Protein AF-A0A3N0ZBV2-F1 (afdb_monomer_lite)

Radius of gyration: 23.35 Å; chains: 1; bounding box: 78×60×62 Å

Foldseek 3Di:
DDDPPPPDPPLCVVCVFKAFDAFLDAPDDDFPWGKIWGDFPNFIWIWTQDPNDIAIAGALVRLCVVQPDDDPVLVVVCVVLPPVRSVVVVVVQVLLVVLLLVQVSVCLVVVDDDLVCQVVSVVVSCVVVVPDDDCPCSSVLSSLFVVLVVCVCVQFVWRWRTAQHWFADPPLRHIYGFGTKTKTWFFPDAVRGDDPPGPDTDIAIEGEDEDADQPDDDLSLLLSQLVVVVRCCRRPVVNVVTQYWYKYKYAHDDDDPPDNGIDIHTSSLPPSNLCNSVSSQVCLVVCVVDFSWDWAADDDDDPPDPDPRTDTDGVSVVVVVVVVVVVVVVCVVPDDDDDDDDDDDPPRDDPDVVVSVVSNVVSVVVVVPPD

Structure (mmCIF, N/CA/C/O backbone):
data_AF-A0A3N0ZBV2-F1
#
_entry.id   AF-A0A3N0ZBV2-F1
#
loop_
_atom_site.group_PDB
_atom_site.id
_atom_site.type_symbol
_atom_site.label_atom_id
_atom_site.label_alt_id
_atom_site.label_comp_id
_atom_site.label_asym_id
_atom_site.label_entity_id
_atom_site.label_seq_id
_atom_site.pdbx_PDB_ins_code
_atom_site.Cartn_x
_atom_site.Cartn_y
_atom_site.Cartn_z
_atom_site.occupancy
_atom_site.B_iso_or_equiv
_atom_site.auth_seq_id
_atom_site.auth_comp_id
_atom_site.auth_asym_id
_atom_site.auth_atom_id
_atom_site.pdbx_PDB_model_num
ATOM 1 N N . MET A 1 1 ? 50.155 0.269 -5.912 1.00 33.00 1 MET A N 1
ATOM 2 C CA . MET A 1 1 ? 48.873 0.984 -6.071 1.00 33.00 1 MET A CA 1
ATOM 3 C C . MET A 1 1 ? 47.919 0.033 -6.785 1.00 33.00 1 MET A C 1
ATOM 5 O O . MET A 1 1 ? 47.926 -0.043 -8.004 1.00 33.00 1 MET A O 1
ATOM 9 N N . LEU A 1 2 ? 47.254 -0.827 -6.006 1.00 27.11 2 LEU A N 1
ATOM 10 C CA . LEU A 1 2 ? 46.420 -1.932 -6.488 1.00 27.11 2 LEU A CA 1
ATOM 11 C C . LEU A 1 2 ? 45.007 -1.389 -6.755 1.00 27.11 2 LEU A C 1
ATOM 13 O O . LEU A 1 2 ? 44.306 -1.031 -5.814 1.00 27.11 2 LEU A O 1
ATOM 17 N N . PHE A 1 3 ? 44.606 -1.299 -8.022 1.00 26.11 3 PHE A N 1
ATOM 18 C CA . PHE A 1 3 ? 43.213 -1.067 -8.405 1.00 26.11 3 PHE A CA 1
ATOM 19 C C . PHE A 1 3 ? 42.513 -2.432 -8.440 1.00 26.11 3 PHE A C 1
ATOM 21 O O . PHE A 1 3 ? 42.642 -3.184 -9.403 1.00 26.11 3 PHE A O 1
ATOM 28 N N . LEU A 1 4 ? 41.813 -2.779 -7.361 1.00 26.67 4 LEU A N 1
ATOM 29 C CA . LEU A 1 4 ? 40.865 -3.891 -7.345 1.00 26.67 4 LEU A CA 1
ATOM 30 C C . LEU A 1 4 ? 39.587 -3.419 -8.051 1.00 26.67 4 LEU A C 1
ATOM 32 O O . LEU A 1 4 ? 38.725 -2.788 -7.445 1.00 26.67 4 LEU A O 1
ATOM 36 N N . LEU A 1 5 ? 39.490 -3.688 -9.355 1.00 29.64 5 LEU A N 1
ATOM 37 C CA . LEU A 1 5 ? 38.216 -3.659 -10.067 1.00 29.64 5 LEU A CA 1
ATOM 38 C C . LEU A 1 5 ? 37.393 -4.865 -9.599 1.00 29.64 5 LEU A C 1
ATOM 40 O O . LEU A 1 5 ? 37.637 -5.996 -10.017 1.00 29.64 5 LEU A O 1
ATOM 44 N N . LEU A 1 6 ? 36.410 -4.614 -8.739 1.00 28.48 6 LEU A N 1
ATOM 45 C CA . LEU A 1 6 ? 35.259 -5.497 -8.581 1.00 28.48 6 LEU A CA 1
ATOM 46 C C . LEU A 1 6 ? 34.477 -5.462 -9.899 1.00 28.48 6 LEU A C 1
ATOM 48 O O . LEU A 1 6 ? 33.695 -4.548 -10.152 1.00 28.48 6 LEU A O 1
ATOM 52 N N . ILE A 1 7 ? 34.733 -6.436 -10.768 1.00 29.72 7 ILE A N 1
ATOM 53 C CA . ILE A 1 7 ? 33.856 -6.731 -11.898 1.00 29.72 7 ILE A CA 1
ATOM 54 C C . ILE A 1 7 ? 32.651 -7.456 -11.297 1.00 29.72 7 ILE A C 1
ATOM 56 O O . ILE A 1 7 ? 32.711 -8.665 -11.079 1.00 29.72 7 ILE A O 1
ATOM 60 N N . SER A 1 8 ? 31.578 -6.726 -10.977 1.00 32.69 8 SER A N 1
ATOM 61 C CA . SER A 1 8 ? 30.281 -7.379 -10.791 1.00 32.69 8 SER A CA 1
ATOM 62 C C . SER A 1 8 ? 29.841 -7.926 -12.147 1.00 32.69 8 SER A C 1
ATOM 64 O O . SER A 1 8 ? 30.044 -7.295 -13.194 1.00 32.69 8 SER A O 1
ATOM 66 N N . ASN A 1 9 ? 29.303 -9.144 -12.161 1.00 36.66 9 ASN A N 1
ATOM 67 C CA . ASN A 1 9 ? 28.801 -9.727 -13.397 1.00 36.66 9 ASN A CA 1
ATOM 68 C C . ASN A 1 9 ? 27.696 -8.817 -13.954 1.00 36.66 9 ASN A C 1
ATOM 70 O O . ASN A 1 9 ? 26.802 -8.394 -13.224 1.00 36.66 9 ASN A O 1
ATOM 74 N N . SER A 1 10 ? 27.700 -8.533 -15.260 1.00 45.09 10 SER A N 1
ATOM 75 C CA . SER A 1 10 ? 26.711 -7.627 -15.880 1.00 45.09 10 SER A CA 1
ATOM 76 C C . SER A 1 10 ? 25.252 -8.114 -15.743 1.00 45.09 10 SER A C 1
ATOM 78 O O . SER A 1 10 ? 24.315 -7.327 -15.900 1.00 45.09 10 SER A O 1
ATOM 80 N N . MET A 1 11 ? 25.059 -9.399 -15.413 1.00 40.22 11 MET A N 1
ATOM 81 C CA . MET A 1 11 ? 23.781 -9.989 -15.000 1.00 40.22 11 MET A CA 1
ATOM 82 C C . MET A 1 11 ? 23.356 -9.596 -13.577 1.00 40.22 11 MET A C 1
ATOM 84 O O . MET A 1 11 ? 22.167 -9.377 -13.352 1.00 40.22 11 MET A O 1
ATOM 88 N N . GLU A 1 12 ? 24.291 -9.485 -12.629 1.00 42.12 12 GLU A N 1
ATOM 89 C CA . GLU A 1 12 ? 23.997 -9.091 -11.245 1.00 42.12 12 GLU A CA 1
ATOM 90 C C . GLU A 1 12 ? 23.490 -7.652 -11.197 1.00 42.12 12 GLU A C 1
ATOM 92 O O . GLU A 1 12 ? 22.408 -7.434 -10.664 1.00 42.12 12 GLU A O 1
ATOM 97 N N . GLY A 1 13 ? 24.153 -6.714 -11.884 1.00 45.31 13 GLY A N 1
ATOM 98 C CA . GLY A 1 13 ? 23.731 -5.305 -11.927 1.00 45.31 13 GLY A CA 1
ATOM 99 C C . GLY A 1 13 ? 22.356 -5.056 -12.573 1.00 45.31 13 GLY A C 1
ATOM 100 O O . GLY A 1 13 ? 21.693 -4.070 -12.269 1.00 45.31 13 GLY A O 1
ATOM 101 N N . LYS A 1 14 ? 21.871 -5.954 -13.447 1.00 45.81 14 LYS A N 1
ATOM 102 C CA . LYS A 1 14 ? 20.514 -5.868 -14.039 1.00 45.81 14 LYS A CA 1
ATOM 103 C C . LYS A 1 14 ? 19.441 -6.601 -13.225 1.00 45.81 14 LYS A C 1
ATOM 105 O O . LYS A 1 14 ? 18.254 -6.366 -13.442 1.00 45.81 14 LYS A O 1
ATOM 110 N N . MET A 1 15 ? 19.841 -7.475 -12.300 1.00 53.75 15 MET A N 1
ATOM 111 C CA . MET A 1 15 ? 18.963 -8.216 -11.384 1.00 53.75 15 MET A CA 1
ATOM 112 C C . MET A 1 15 ? 19.154 -7.819 -9.910 1.00 53.75 15 MET A C 1
ATOM 114 O O . MET A 1 15 ? 18.687 -8.543 -9.022 1.00 53.75 15 MET A O 1
ATOM 118 N N . GLU A 1 16 ? 19.806 -6.683 -9.638 1.00 54.03 16 GLU A N 1
ATOM 119 C CA . GLU A 1 16 ? 19.942 -6.085 -8.297 1.00 54.03 16 GLU A CA 1
ATOM 120 C C . GLU A 1 16 ? 18.574 -5.901 -7.626 1.00 54.03 16 GLU A C 1
ATOM 122 O O . GLU A 1 16 ? 18.437 -6.078 -6.422 1.00 54.03 16 GLU A O 1
ATOM 127 N N . ASN A 1 17 ? 17.526 -5.689 -8.424 1.00 68.31 17 ASN A N 1
ATOM 128 C CA . ASN A 1 17 ? 16.159 -5.508 -7.948 1.00 68.31 17 ASN A CA 1
ATOM 129 C C . ASN A 1 17 ? 15.393 -6.819 -7.708 1.00 68.31 17 ASN A C 1
ATOM 131 O O . ASN A 1 17 ? 14.175 -6.762 -7.578 1.00 68.31 17 ASN A O 1
ATOM 135 N N . PHE A 1 18 ? 16.019 -8.002 -7.756 1.00 81.56 18 PHE A N 1
ATOM 136 C CA . PHE A 1 18 ? 15.335 -9.271 -7.459 1.00 81.56 18 PHE A CA 1
ATOM 137 C C . PHE A 1 18 ? 15.607 -9.721 -6.026 1.00 81.56 18 PHE A C 1
ATOM 139 O O . PHE A 1 18 ? 16.714 -10.177 -5.710 1.00 81.56 18 PHE A O 1
ATOM 146 N N . GLU A 1 19 ? 14.571 -9.669 -5.198 1.00 86.00 19 GLU A N 1
ATOM 147 C CA . GLU A 1 19 ? 14.629 -9.939 -3.763 1.00 86.00 19 GLU A CA 1
ATOM 148 C C . GLU A 1 19 ? 13.532 -10.920 -3.329 1.00 86.00 19 GLU A C 1
ATOM 150 O O . GLU A 1 19 ? 12.464 -10.987 -3.938 1.00 86.00 19 GLU A O 1
ATOM 155 N N . ILE A 1 20 ? 13.803 -11.690 -2.272 1.00 88.94 20 ILE A N 1
ATOM 156 C CA . ILE A 1 20 ? 12.740 -12.377 -1.528 1.00 88.94 20 ILE A CA 1
ATOM 157 C C . ILE A 1 20 ? 12.083 -11.311 -0.666 1.00 88.94 20 ILE A C 1
ATOM 159 O O . ILE A 1 20 ? 12.788 -10.569 0.015 1.00 88.94 20 ILE A O 1
ATOM 163 N N . ILE A 1 21 ? 10.758 -11.253 -0.682 1.00 91.44 21 ILE A N 1
ATOM 164 C CA . ILE A 1 21 ? 10.006 -10.338 0.170 1.00 91.44 21 ILE A CA 1
ATOM 165 C C . ILE A 1 21 ? 9.277 -11.128 1.245 1.00 91.44 21 ILE A C 1
ATOM 167 O O . ILE A 1 21 ? 8.767 -12.221 1.004 1.00 91.44 21 ILE A O 1
ATOM 171 N N . GLN A 1 22 ? 9.246 -10.562 2.439 1.00 92.06 22 GLN A N 1
ATOM 172 C CA . GLN A 1 22 ? 8.554 -11.095 3.601 1.00 92.06 22 GLN A CA 1
ATOM 173 C C . GLN A 1 22 ? 7.815 -9.939 4.275 1.00 92.06 22 GLN A C 1
ATOM 175 O O . GLN A 1 22 ? 8.204 -8.785 4.062 1.00 92.06 22 GLN A O 1
ATOM 180 N N . PRO A 1 23 ? 6.780 -10.224 5.079 1.00 93.75 23 PRO A N 1
ATOM 181 C CA . PRO A 1 23 ? 6.202 -9.213 5.950 1.00 93.75 23 PRO A CA 1
ATOM 182 C C . PRO A 1 23 ? 7.300 -8.567 6.795 1.00 93.75 23 PRO A C 1
ATOM 184 O O . PRO A 1 23 ? 8.185 -9.268 7.291 1.00 93.75 23 PRO A O 1
ATOM 187 N N . TYR A 1 24 ? 7.233 -7.252 7.006 1.00 92.69 24 TYR A N 1
ATOM 188 C CA . TYR A 1 24 ? 8.125 -6.609 7.976 1.00 92.69 24 TYR A CA 1
ATOM 189 C C . TYR A 1 24 ? 7.862 -7.157 9.386 1.00 92.69 24 TYR A C 1
ATOM 191 O O . TYR A 1 24 ? 8.776 -7.374 10.183 1.00 92.69 24 TYR A O 1
ATOM 199 N N . PHE A 1 25 ? 6.585 -7.406 9.671 1.00 93.25 25 PHE A N 1
ATOM 200 C CA . PHE A 1 25 ? 6.097 -8.079 10.863 1.00 93.25 25 PHE A CA 1
ATOM 201 C C . PHE A 1 25 ? 4.776 -8.787 10.537 1.00 93.25 25 PHE A C 1
ATOM 203 O O . PHE A 1 25 ? 3.985 -8.278 9.743 1.00 93.25 25 PHE A O 1
ATOM 210 N N . SER A 1 26 ? 4.537 -9.951 11.146 1.00 94.88 26 SER A N 1
ATOM 211 C CA . SER A 1 26 ? 3.269 -10.676 11.047 1.00 94.88 26 SER A CA 1
ATOM 212 C C . SER A 1 26 ? 3.063 -11.597 12.251 1.00 94.88 26 SER A C 1
ATOM 214 O O . SER A 1 26 ? 3.962 -12.359 12.603 1.00 94.88 26 SER A O 1
ATOM 216 N N . THR A 1 27 ? 1.871 -11.564 12.843 1.00 94.00 27 THR A N 1
ATOM 217 C CA . THR A 1 27 ? 1.335 -12.613 13.730 1.00 94.00 27 THR A CA 1
ATOM 218 C C . THR A 1 27 ? 0.526 -13.651 12.958 1.00 94.00 27 THR A C 1
ATOM 220 O O . THR A 1 27 ? 0.276 -14.740 13.472 1.00 94.00 27 THR A O 1
ATOM 223 N N . ILE A 1 28 ? 0.145 -13.340 11.715 1.00 90.69 28 ILE A N 1
ATOM 224 C CA . ILE A 1 28 ? -0.479 -14.283 10.788 1.00 90.69 28 ILE A CA 1
ATOM 225 C C . ILE A 1 28 ? 0.578 -15.317 10.383 1.00 90.69 28 ILE A C 1
ATOM 227 O O . ILE A 1 28 ? 1.701 -14.955 10.012 1.00 90.69 28 ILE A O 1
ATOM 231 N N . ALA A 1 29 ? 0.214 -16.594 10.471 1.00 84.31 29 ALA A N 1
ATOM 232 C CA . ALA A 1 29 ? 1.048 -17.732 10.100 1.00 84.31 29 ALA A CA 1
ATOM 233 C C . ALA A 1 29 ? 0.561 -18.373 8.785 1.00 84.31 29 ALA A C 1
ATOM 235 O O . ALA A 1 29 ? -0.435 -17.950 8.208 1.00 84.31 29 ALA A O 1
ATOM 236 N N . ASN A 1 30 ? 1.246 -19.428 8.330 1.00 83.81 30 ASN A N 1
ATOM 237 C CA . ASN A 1 30 ? 0.816 -20.278 7.208 1.00 83.81 30 ASN A CA 1
ATOM 238 C C . ASN A 1 30 ? 0.729 -19.575 5.841 1.00 83.81 30 ASN A C 1
ATOM 240 O O . ASN A 1 30 ? -0.207 -19.783 5.070 1.00 83.81 30 ASN A O 1
ATOM 244 N N . PHE A 1 31 ? 1.744 -18.782 5.498 1.00 88.81 31 PHE A N 1
ATOM 245 C CA . PHE A 1 31 ? 1.882 -18.234 4.149 1.00 88.81 31 PHE A CA 1
ATOM 246 C C . PHE A 1 31 ? 1.977 -19.347 3.099 1.00 88.81 31 PHE A C 1
ATOM 248 O O . PHE A 1 31 ? 2.862 -20.199 3.162 1.00 88.81 31 PHE A O 1
ATOM 255 N N . LYS A 1 32 ? 1.085 -19.305 2.102 1.00 88.44 32 LYS A N 1
ATOM 256 C CA . LYS A 1 32 ? 1.000 -20.318 1.035 1.00 88.44 32 LYS A CA 1
ATOM 257 C C . LYS A 1 32 ? 2.223 -20.340 0.119 1.00 88.44 32 LYS A C 1
ATOM 259 O O . LYS A 1 32 ? 2.552 -21.381 -0.440 1.00 88.44 32 LYS A O 1
ATOM 264 N N . TYR A 1 33 ? 2.879 -19.194 -0.058 1.00 92.12 33 TYR A N 1
ATOM 265 C CA . TYR A 1 33 ? 3.901 -19.018 -1.082 1.00 92.12 33 TYR A CA 1
ATOM 266 C C . TYR A 1 33 ? 5.136 -18.313 -0.534 1.00 92.12 33 TYR A C 1
ATOM 268 O O . TYR A 1 33 ? 5.039 -17.349 0.222 1.00 92.12 33 TYR A O 1
ATOM 276 N N . THR A 1 34 ? 6.307 -18.743 -1.005 1.00 92.44 34 THR A N 1
ATOM 277 C CA . THR A 1 34 ? 7.498 -17.887 -0.982 1.00 92.44 34 THR A CA 1
ATOM 278 C C . THR A 1 34 ? 7.395 -16.902 -2.136 1.00 92.44 34 THR A C 1
ATOM 280 O O . THR A 1 34 ? 7.228 -17.309 -3.288 1.00 92.44 34 THR A O 1
ATOM 283 N N . ILE A 1 35 ? 7.493 -15.612 -1.822 1.00 94.50 35 ILE A N 1
ATOM 284 C CA . ILE A 1 35 ? 7.260 -14.541 -2.783 1.00 94.50 35 ILE A CA 1
ATOM 285 C C . ILE A 1 35 ? 8.567 -13.801 -3.049 1.00 94.50 35 ILE A C 1
ATOM 287 O O . ILE A 1 35 ? 9.298 -13.410 -2.137 1.00 94.50 35 ILE A O 1
ATOM 291 N N . TYR A 1 36 ? 8.838 -13.581 -4.327 1.00 93.38 36 TYR A N 1
ATOM 292 C CA . TYR A 1 36 ? 9.935 -12.757 -4.800 1.00 93.38 36 TYR A CA 1
ATOM 293 C C . TYR A 1 36 ? 9.376 -11.516 -5.484 1.00 93.38 36 TYR A C 1
ATOM 295 O O . TYR A 1 36 ? 8.297 -11.557 -6.077 1.00 93.38 36 TYR A O 1
ATOM 303 N N . ARG A 1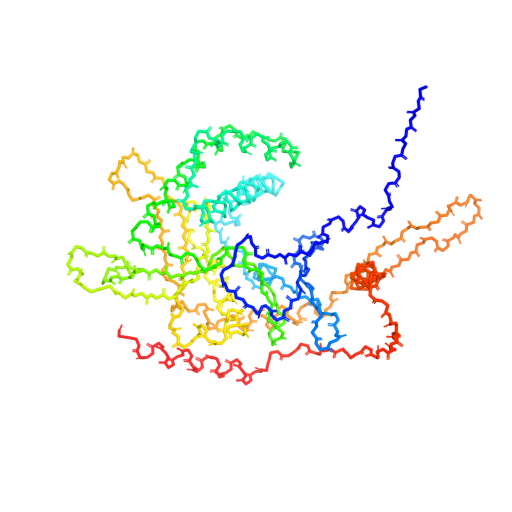 37 ? 10.122 -10.418 -5.448 1.00 91.38 37 ARG A N 1
ATOM 304 C CA . ARG A 1 37 ? 9.768 -9.164 -6.113 1.00 91.38 37 ARG A CA 1
ATOM 305 C C . ARG A 1 37 ? 10.854 -8.767 -7.080 1.00 91.38 37 ARG A C 1
ATOM 307 O O . ARG A 1 37 ? 12.036 -8.938 -6.790 1.00 91.38 37 ARG A O 1
ATOM 314 N N . SER A 1 38 ? 10.450 -8.176 -8.197 1.00 89.56 38 SER A N 1
ATOM 315 C CA . SER A 1 38 ? 11.367 -7.366 -8.973 1.00 89.56 38 SER A CA 1
ATOM 316 C C . SER A 1 38 ? 10.738 -6.197 -9.699 1.00 89.56 38 SER A C 1
ATOM 318 O O . SER A 1 38 ? 9.523 -6.107 -9.875 1.00 89.56 38 SER A O 1
ATOM 320 N N . ARG A 1 39 ? 11.610 -5.284 -10.119 1.00 85.25 39 ARG A N 1
ATOM 321 C CA . ARG A 1 39 ? 11.274 -4.177 -10.996 1.00 85.25 39 ARG A CA 1
ATOM 322 C C . ARG A 1 39 ? 11.770 -4.484 -12.400 1.00 85.25 39 ARG A C 1
ATOM 324 O O . ARG A 1 39 ? 12.960 -4.719 -12.595 1.00 85.25 39 ARG A O 1
ATOM 331 N N . ILE A 1 40 ? 10.853 -4.459 -13.358 1.00 81.25 40 ILE A N 1
ATOM 332 C CA . ILE A 1 40 ? 11.143 -4.610 -14.783 1.00 81.25 40 ILE A CA 1
ATOM 333 C C . ILE A 1 40 ? 10.733 -3.295 -15.437 1.00 81.25 40 ILE A C 1
ATOM 335 O O . ILE A 1 40 ? 9.575 -2.892 -15.347 1.00 81.25 40 ILE A O 1
ATOM 339 N N . ASP A 1 41 ? 11.697 -2.592 -16.025 1.00 79.75 41 ASP A N 1
ATOM 340 C CA . ASP A 1 41 ? 11.535 -1.212 -16.487 1.00 79.75 41 ASP A CA 1
ATOM 341 C C . ASP A 1 41 ? 11.000 -0.289 -15.374 1.00 79.75 41 ASP A C 1
ATOM 343 O O . ASP A 1 41 ? 11.710 0.015 -14.410 1.00 79.75 41 ASP A O 1
ATOM 347 N N . ARG A 1 42 ? 9.749 0.173 -15.485 1.00 78.44 42 ARG A N 1
ATOM 348 C CA . ARG A 1 42 ? 9.088 1.019 -14.475 1.00 78.44 42 ARG A CA 1
ATOM 349 C C . ARG A 1 42 ? 8.147 0.230 -13.566 1.00 78.44 42 ARG A C 1
ATOM 351 O O . ARG A 1 42 ? 7.829 0.723 -12.478 1.00 78.44 42 ARG A O 1
ATOM 358 N N . ASP A 1 43 ? 7.764 -0.971 -13.982 1.00 87.56 43 ASP A N 1
ATOM 359 C CA . ASP A 1 43 ? 6.713 -1.776 -13.377 1.00 87.56 43 ASP A CA 1
ATOM 360 C C . ASP A 1 43 ? 7.245 -2.749 -12.335 1.00 87.56 43 ASP A C 1
ATOM 362 O O . ASP A 1 43 ? 8.396 -3.193 -12.362 1.00 87.56 43 ASP A O 1
ATOM 366 N N . ARG A 1 44 ? 6.378 -3.063 -11.374 1.00 90.75 44 ARG A N 1
ATOM 367 C CA . ARG A 1 44 ? 6.677 -3.984 -10.286 1.00 90.75 44 ARG A CA 1
ATOM 368 C C . ARG A 1 44 ? 5.974 -5.303 -10.558 1.00 90.75 44 ARG A C 1
ATOM 370 O O . ARG A 1 44 ? 4.755 -5.345 -10.724 1.00 90.75 44 ARG A O 1
ATOM 377 N N . PHE A 1 45 ? 6.757 -6.371 -10.529 1.00 92.75 45 PHE A N 1
ATOM 378 C CA . PHE A 1 45 ? 6.296 -7.739 -10.687 1.00 92.75 45 PHE A CA 1
ATOM 379 C C . PHE A 1 45 ? 6.684 -8.575 -9.476 1.00 92.75 45 PHE A C 1
ATOM 381 O O . PHE A 1 45 ? 7.697 -8.333 -8.817 1.00 92.75 45 PHE A O 1
ATOM 388 N N . TYR A 1 46 ? 5.861 -9.572 -9.207 1.00 94.56 46 TYR A N 1
ATOM 389 C CA . TYR A 1 46 ? 6.067 -10.571 -8.181 1.00 94.56 46 TYR A CA 1
ATOM 390 C C . TYR A 1 46 ? 6.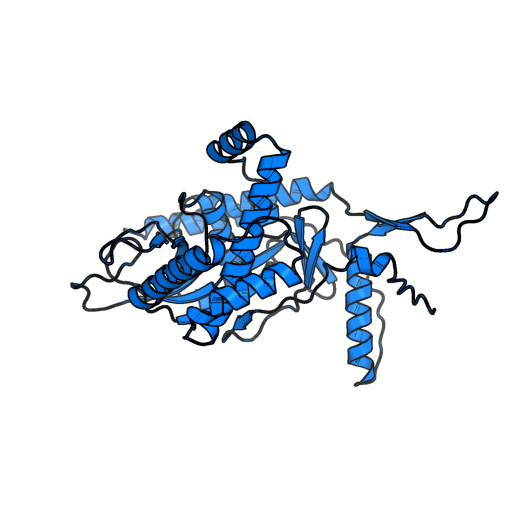219 -11.930 -8.851 1.00 94.56 46 TYR A C 1
ATOM 392 O O . TYR A 1 46 ? 5.714 -12.159 -9.953 1.00 94.56 46 TYR A O 1
ATOM 400 N N . PHE A 1 47 ? 6.929 -12.824 -8.180 1.00 93.12 47 PHE A N 1
ATOM 401 C CA . PHE A 1 47 ? 7.169 -14.176 -8.646 1.00 93.12 47 PHE A CA 1
ATOM 402 C C . PHE A 1 47 ? 6.944 -15.153 -7.507 1.00 93.12 47 PHE A C 1
ATOM 404 O O . PHE A 1 47 ? 7.336 -14.889 -6.371 1.00 93.12 47 PHE A O 1
ATOM 411 N N . ALA A 1 48 ? 6.329 -16.283 -7.822 1.00 93.06 48 ALA A N 1
ATOM 412 C CA . ALA A 1 48 ? 6.124 -17.379 -6.889 1.00 93.06 48 ALA A CA 1
ATOM 413 C C . ALA A 1 48 ? 6.055 -18.700 -7.655 1.00 93.06 48 ALA A C 1
ATOM 415 O O . ALA A 1 48 ? 5.751 -18.714 -8.850 1.00 93.06 48 ALA A O 1
ATOM 416 N N . ILE A 1 49 ? 6.330 -19.799 -6.956 1.00 90.62 49 ILE A N 1
ATOM 417 C CA . ILE A 1 49 ? 6.096 -21.148 -7.472 1.00 90.62 49 ILE A CA 1
ATOM 418 C C . ILE A 1 49 ? 4.654 -21.516 -7.106 1.00 90.62 49 ILE A C 1
ATOM 420 O O . ILE A 1 49 ? 4.326 -21.610 -5.925 1.00 90.62 49 ILE A O 1
ATOM 424 N N . VAL A 1 50 ? 3.797 -21.697 -8.108 1.00 90.75 50 VAL A N 1
ATOM 425 C CA . VAL A 1 50 ? 2.402 -22.134 -7.959 1.00 90.75 50 VAL A CA 1
ATOM 426 C C . VAL A 1 50 ? 2.256 -23.427 -8.746 1.00 90.75 50 VAL A C 1
ATOM 428 O O . VAL A 1 50 ? 2.594 -23.451 -9.925 1.00 90.75 50 VAL A O 1
ATOM 431 N N . ASP A 1 51 ? 1.818 -24.505 -8.095 1.00 90.00 51 ASP A N 1
ATOM 432 C CA . ASP A 1 51 ? 1.679 -25.834 -8.712 1.00 90.00 51 ASP A CA 1
ATOM 433 C C . ASP A 1 51 ? 2.946 -26.293 -9.464 1.00 90.00 51 ASP A C 1
ATOM 435 O O . ASP A 1 51 ? 2.890 -26.794 -10.584 1.00 90.00 51 ASP A O 1
ATOM 439 N N . ASN A 1 52 ? 4.112 -26.102 -8.833 1.00 86.25 52 ASN A N 1
ATOM 440 C CA . ASN A 1 52 ? 5.454 -26.378 -9.371 1.00 86.25 52 ASN A CA 1
ATOM 441 C C . ASN A 1 52 ? 5.876 -25.532 -10.585 1.00 86.25 52 ASN A C 1
ATOM 443 O O . ASN A 1 52 ? 6.915 -25.803 -11.189 1.00 86.25 52 ASN A O 1
ATOM 447 N N . GLU A 1 53 ? 5.143 -24.471 -10.917 1.00 87.25 53 GLU A N 1
ATOM 448 C CA . GLU A 1 53 ? 5.511 -23.550 -11.987 1.00 87.25 53 GLU A CA 1
ATOM 449 C C . GLU A 1 53 ? 5.830 -22.149 -11.466 1.00 87.25 53 GLU A C 1
ATOM 451 O O . GLU A 1 53 ? 5.130 -21.585 -10.627 1.00 87.25 53 GLU A O 1
ATOM 456 N N . LEU A 1 54 ? 6.899 -21.550 -12.000 1.00 87.88 54 LEU A N 1
ATOM 457 C CA . LEU A 1 54 ? 7.206 -20.144 -11.749 1.00 87.88 54 LEU A CA 1
ATOM 458 C C . LEU A 1 54 ? 6.186 -19.256 -12.467 1.00 87.88 54 LEU A C 1
ATOM 460 O O . LEU A 1 54 ? 6.184 -19.193 -13.698 1.00 87.88 54 LEU A O 1
ATOM 464 N N . VAL A 1 55 ? 5.401 -18.510 -11.697 1.00 89.88 55 VAL A N 1
ATOM 465 C CA . VAL A 1 55 ? 4.423 -17.553 -12.215 1.00 89.88 55 VAL A CA 1
ATOM 466 C C . VAL A 1 55 ? 4.940 -16.129 -12.035 1.00 89.88 55 VAL A C 1
ATOM 468 O O . VAL A 1 55 ? 5.366 -15.753 -10.944 1.00 89.88 55 VAL A O 1
ATOM 471 N N . LYS A 1 56 ? 4.874 -15.327 -13.104 1.00 90.81 56 LYS A N 1
ATOM 472 C CA . LYS A 1 56 ? 5.089 -13.873 -13.080 1.00 90.81 56 LYS A CA 1
ATOM 473 C C . LYS A 1 56 ? 3.745 -13.174 -12.871 1.00 90.81 56 LYS A C 1
ATOM 475 O O . LYS A 1 56 ? 2.811 -13.409 -13.631 1.00 90.81 56 LYS A O 1
ATOM 480 N N . LEU A 1 57 ? 3.663 -12.297 -11.876 1.00 93.19 57 LEU A N 1
ATOM 481 C CA . LEU A 1 57 ? 2.431 -11.622 -11.472 1.00 93.19 57 LEU A CA 1
ATOM 482 C C . LEU A 1 57 ? 2.640 -10.101 -11.467 1.00 93.19 57 LEU A C 1
ATOM 484 O O . LEU A 1 57 ? 3.566 -9.627 -10.803 1.00 93.19 57 LEU A O 1
ATOM 488 N N . PRO A 1 58 ? 1.826 -9.309 -12.182 1.00 94.94 58 PRO A N 1
ATOM 489 C CA . PRO A 1 58 ? 1.860 -7.856 -12.060 1.00 94.94 58 PRO A CA 1
ATOM 490 C C . PRO A 1 58 ? 1.450 -7.418 -10.652 1.00 94.94 58 PRO A C 1
ATOM 492 O O . PRO A 1 58 ? 0.614 -8.048 -9.997 1.00 94.94 58 PRO A O 1
ATOM 495 N N . SER A 1 59 ? 2.034 -6.317 -10.186 1.00 96.81 59 SER A N 1
ATOM 496 C CA . SER A 1 59 ? 1.592 -5.692 -8.944 1.00 96.81 59 SER A CA 1
ATOM 497 C C . SER A 1 59 ? 0.223 -5.019 -9.096 1.00 96.81 59 SER A C 1
ATOM 499 O O . SER A 1 59 ? -0.135 -4.576 -10.189 1.00 96.81 59 SER A O 1
ATOM 501 N N . VAL A 1 60 ? -0.504 -4.855 -7.985 1.00 97.81 60 VAL A N 1
ATOM 502 C CA . VAL A 1 60 ? -1.728 -4.035 -7.914 1.00 97.81 60 VAL A CA 1
ATOM 503 C C . VAL A 1 60 ? -1.508 -2.661 -8.549 1.00 97.81 60 VAL A C 1
ATOM 505 O O . VAL A 1 60 ? -2.280 -2.240 -9.406 1.00 97.81 60 VAL A O 1
ATOM 508 N N . THR A 1 61 ? -0.415 -1.977 -8.205 1.00 94.88 61 THR A N 1
ATOM 509 C CA . THR A 1 61 ? -0.126 -0.641 -8.741 1.00 94.88 61 THR A CA 1
ATOM 510 C C . THR A 1 61 ? 0.214 -0.654 -10.231 1.00 94.88 61 THR A C 1
ATOM 512 O O . THR A 1 61 ? -0.137 0.297 -10.927 1.00 94.88 61 THR A O 1
ATOM 515 N N . THR A 1 62 ? 0.841 -1.719 -10.741 1.00 94.94 62 THR A N 1
ATOM 516 C CA . THR A 1 62 ? 1.097 -1.908 -12.179 1.00 94.94 62 THR A CA 1
ATOM 517 C C . THR A 1 62 ? -0.204 -2.085 -12.958 1.00 94.94 62 THR A C 1
ATOM 519 O O . THR A 1 62 ? -0.390 -1.396 -13.958 1.00 94.94 62 THR A O 1
ATOM 522 N N . ILE A 1 63 ? -1.131 -2.924 -12.478 1.00 96.25 63 ILE A N 1
ATOM 523 C CA . ILE A 1 63 ? -2.453 -3.085 -13.108 1.00 96.25 63 ILE A CA 1
ATOM 524 C C . ILE A 1 63 ? -3.172 -1.737 -13.140 1.00 96.25 63 ILE A C 1
ATOM 526 O O . ILE A 1 63 ? -3.529 -1.251 -14.209 1.00 96.25 63 ILE A O 1
ATOM 530 N N . LEU A 1 64 ? -3.318 -1.091 -11.981 1.00 96.00 64 LEU A N 1
ATOM 531 C CA . LEU A 1 64 ? -4.069 0.158 -11.875 1.00 96.00 64 LEU A CA 1
ATOM 532 C C . LEU A 1 64 ? -3.459 1.286 -12.712 1.00 96.00 64 LEU A C 1
ATOM 534 O O . LEU A 1 64 ? -4.201 2.046 -13.324 1.00 96.00 64 LEU A O 1
ATOM 538 N N . SER A 1 65 ? -2.129 1.387 -12.785 1.00 92.25 65 SER A N 1
ATOM 539 C CA . SER A 1 65 ? -1.458 2.407 -13.608 1.00 92.25 65 SER A CA 1
ATOM 540 C C . SER A 1 65 ? -1.662 2.194 -15.109 1.00 92.25 65 SER A C 1
ATOM 542 O O . SER A 1 65 ? -1.605 3.159 -15.866 1.00 92.25 65 SER A O 1
ATOM 544 N N . ALA A 1 66 ? -1.866 0.949 -15.539 1.00 92.25 66 ALA A N 1
ATOM 545 C CA . ALA A 1 66 ? -2.100 0.610 -16.937 1.00 92.25 66 ALA A CA 1
ATOM 546 C C . ALA A 1 66 ? -3.576 0.754 -17.340 1.00 92.25 66 ALA A C 1
ATOM 548 O O . ALA A 1 66 ? -3.860 1.074 -18.489 1.00 92.25 66 ALA A O 1
ATOM 549 N N . THR A 1 67 ? -4.511 0.529 -16.413 1.00 94.12 67 THR A N 1
ATOM 550 C CA . THR A 1 67 ? -5.943 0.422 -16.739 1.00 94.12 67 THR A CA 1
ATOM 551 C C . THR A 1 67 ? -6.766 1.635 -16.329 1.00 94.12 67 THR A C 1
ATOM 553 O O . THR A 1 67 ? -7.856 1.842 -16.861 1.00 94.12 67 THR A O 1
ATOM 556 N N . LEU A 1 68 ? -6.303 2.422 -15.352 1.00 93.12 68 LEU A N 1
ATOM 557 C CA . LEU A 1 68 ? -6.994 3.640 -14.942 1.00 93.12 68 LEU A CA 1
ATOM 558 C C . LEU A 1 68 ? -6.483 4.846 -15.734 1.00 93.12 68 LEU A C 1
ATOM 560 O O . LEU A 1 68 ? -5.272 5.013 -15.894 1.00 93.12 68 LEU A O 1
ATOM 564 N N . PRO A 1 69 ? -7.386 5.736 -16.184 1.00 89.94 69 PRO A N 1
ATOM 565 C CA . PRO A 1 69 ? -6.969 7.006 -16.749 1.00 89.94 69 PRO A CA 1
ATOM 566 C C . PRO A 1 69 ? -6.248 7.838 -15.687 1.00 89.94 69 PRO A C 1
ATOM 568 O O . PRO A 1 69 ? -6.571 7.789 -14.498 1.00 89.94 69 PRO A O 1
ATOM 571 N N . MET A 1 70 ? -5.282 8.636 -16.133 1.00 87.00 70 MET A N 1
ATOM 572 C CA . MET A 1 70 ? -4.624 9.600 -15.262 1.00 87.00 70 MET A CA 1
ATOM 573 C C . MET A 1 70 ? -5.629 10.655 -14.792 1.00 87.00 70 MET A C 1
ATOM 575 O O . MET A 1 70 ? -6.381 11.201 -15.595 1.00 87.00 70 MET A O 1
ATOM 579 N N . GLU A 1 71 ? -5.611 10.962 -13.498 1.00 86.81 71 GLU A N 1
ATOM 580 C CA . GLU A 1 71 ? -6.488 11.973 -12.912 1.00 86.81 71 GLU A CA 1
ATOM 581 C C . GLU A 1 71 ? -6.191 13.377 -13.466 1.00 86.81 71 GLU A C 1
ATOM 583 O O . GLU A 1 71 ? -5.034 13.787 -13.601 1.00 86.81 71 GLU A O 1
ATOM 588 N N . ASP A 1 72 ? -7.245 14.158 -13.699 1.00 89.62 72 ASP A N 1
ATOM 589 C CA . ASP A 1 72 ? -7.189 15.512 -14.263 1.00 89.62 72 ASP A CA 1
ATOM 590 C C . ASP A 1 72 ? -6.215 16.449 -13.539 1.00 89.62 72 ASP A C 1
ATOM 592 O O . ASP A 1 72 ? -5.484 17.226 -14.159 1.00 89.62 72 ASP A O 1
ATOM 596 N N . TRP A 1 73 ? -6.215 16.412 -12.206 1.00 88.00 73 TRP A N 1
ATOM 597 C CA . TRP A 1 73 ? -5.342 17.262 -11.398 1.00 88.00 73 TRP A CA 1
ATOM 598 C C . TRP A 1 73 ? -3.867 16.884 -11.588 1.00 88.00 73 TRP A C 1
ATOM 600 O O . TRP A 1 73 ? -3.011 17.769 -11.595 1.00 88.00 73 TRP A O 1
ATOM 610 N N . LEU A 1 74 ? -3.571 15.594 -11.788 1.00 88.19 74 LEU A N 1
ATOM 611 C CA . LEU A 1 74 ? -2.216 15.097 -11.999 1.00 88.19 74 LEU A CA 1
ATOM 612 C C . LEU A 1 74 ? -1.725 15.484 -13.393 1.00 88.19 74 LEU A C 1
ATOM 614 O O . LEU A 1 74 ? -0.586 15.927 -13.525 1.00 88.19 74 LEU A O 1
ATOM 618 N N . ILE A 1 75 ? -2.596 15.422 -14.405 1.00 91.12 75 ILE A N 1
ATOM 619 C CA . ILE A 1 75 ? -2.300 15.940 -15.748 1.00 91.12 75 ILE A CA 1
ATOM 620 C C . ILE A 1 75 ? -1.935 17.425 -15.657 1.00 91.12 75 ILE A C 1
ATOM 622 O O . ILE A 1 75 ? -0.855 17.818 -16.091 1.00 91.12 75 ILE A O 1
ATOM 626 N N . ARG A 1 76 ? -2.780 18.246 -15.016 1.00 92.88 76 ARG A N 1
ATOM 627 C CA . ARG A 1 76 ? -2.518 19.688 -14.832 1.00 92.88 76 ARG A CA 1
ATOM 628 C C . ARG A 1 76 ? -1.226 19.946 -14.057 1.00 92.88 76 ARG A C 1
ATOM 630 O O . ARG A 1 76 ? -0.491 20.875 -14.385 1.00 92.88 76 ARG A O 1
ATOM 637 N N . TRP A 1 77 ? -0.934 19.132 -13.044 1.00 91.88 77 TRP A N 1
ATOM 638 C CA . TRP A 1 77 ? 0.298 19.233 -12.267 1.00 91.88 77 TRP A CA 1
ATOM 639 C C . TRP A 1 77 ? 1.532 18.916 -13.122 1.00 91.88 77 TRP A C 1
ATOM 641 O O . TRP A 1 77 ? 2.479 19.701 -13.122 1.00 91.88 77 TRP A O 1
ATOM 651 N N . ILE A 1 78 ? 1.504 17.840 -13.916 1.00 92.81 78 ILE A N 1
ATOM 652 C CA . ILE A 1 78 ? 2.580 17.504 -14.862 1.00 92.81 78 ILE A CA 1
ATOM 653 C C . ILE A 1 78 ? 2.752 18.628 -15.890 1.00 92.81 78 ILE A C 1
ATOM 655 O O . ILE A 1 78 ? 3.877 19.057 -16.138 1.00 92.81 78 ILE A O 1
ATOM 659 N N . SER A 1 79 ? 1.657 19.157 -16.443 1.00 93.88 79 SER A N 1
ATOM 660 C CA . SER A 1 79 ? 1.700 20.276 -17.391 1.00 93.88 79 SER A CA 1
ATOM 661 C C . SER A 1 79 ? 2.315 21.538 -16.784 1.00 93.88 79 SER A C 1
ATOM 663 O O . SER A 1 79 ? 3.059 22.234 -17.467 1.00 93.88 79 SER A O 1
ATOM 665 N N . ARG A 1 80 ? 2.046 21.828 -15.504 1.00 95.31 80 ARG A N 1
ATOM 666 C CA . ARG A 1 80 ? 2.598 22.998 -14.802 1.00 95.31 80 ARG A CA 1
ATOM 667 C C . ARG A 1 80 ? 4.112 22.913 -14.611 1.00 95.31 80 ARG A C 1
ATOM 669 O O . ARG A 1 80 ? 4.783 23.935 -14.698 1.00 95.31 80 ARG A O 1
ATOM 676 N N . TRP A 1 81 ? 4.634 21.732 -14.293 1.00 91.81 81 TRP A N 1
ATOM 677 C CA . TRP A 1 81 ? 6.059 21.545 -13.996 1.00 91.81 81 TRP A CA 1
ATOM 678 C C . TRP A 1 81 ? 6.892 21.160 -15.221 1.00 91.81 81 TRP A C 1
ATOM 680 O O . TRP A 1 81 ? 8.109 21.329 -15.202 1.00 91.81 81 TRP A O 1
ATOM 690 N N . GLY A 1 82 ? 6.258 20.646 -16.273 1.00 94.50 82 GLY A N 1
ATOM 691 C CA . GLY A 1 82 ? 6.945 19.933 -17.343 1.00 94.50 82 GLY A CA 1
ATOM 692 C C . GLY A 1 82 ? 7.306 18.505 -16.920 1.00 94.50 82 GLY A C 1
ATOM 693 O O . GLY A 1 82 ? 7.436 18.192 -15.735 1.00 94.50 82 GLY A O 1
ATOM 694 N N . TYR A 1 83 ? 7.459 17.616 -17.903 1.00 91.38 83 TYR A N 1
ATOM 695 C CA . TYR A 1 83 ? 7.585 16.174 -17.666 1.00 91.38 83 TYR A CA 1
ATOM 696 C C . TYR A 1 83 ? 8.789 15.800 -16.783 1.00 91.38 83 TYR A C 1
ATOM 698 O O . TYR A 1 83 ? 8.634 15.029 -15.838 1.00 91.38 83 TYR A O 1
ATOM 706 N N . GLU A 1 84 ? 9.972 16.361 -17.049 1.00 92.75 84 GLU A N 1
ATOM 707 C CA . GLU A 1 84 ? 11.202 16.017 -16.318 1.00 92.75 84 GLU A CA 1
ATOM 708 C C . GLU A 1 84 ? 11.131 16.452 -14.850 1.00 92.75 84 GLU A C 1
ATOM 710 O O . GLU A 1 84 ? 11.304 15.633 -13.947 1.00 92.75 84 GLU A O 1
ATOM 715 N N . LYS A 1 85 ? 10.755 17.710 -14.592 1.00 93.06 85 LYS A N 1
ATOM 716 C CA . LYS A 1 85 ? 10.618 18.226 -13.224 1.00 93.06 85 LYS A CA 1
ATOM 717 C C . LYS A 1 85 ? 9.497 17.530 -12.451 1.00 93.06 85 LYS A C 1
ATOM 719 O O . LYS A 1 85 ? 9.630 17.281 -11.253 1.00 93.06 85 LYS A O 1
ATOM 724 N N . ALA A 1 86 ? 8.396 17.195 -13.124 1.00 92.56 86 ALA A N 1
ATOM 725 C CA . ALA A 1 86 ? 7.324 16.394 -12.546 1.00 92.56 86 ALA A CA 1
ATOM 726 C C . ALA A 1 86 ? 7.817 14.990 -12.153 1.00 92.56 86 ALA A C 1
ATOM 728 O O . ALA A 1 86 ? 7.480 14.496 -11.076 1.00 92.56 86 ALA A O 1
ATOM 729 N N . ALA A 1 87 ? 8.649 14.359 -12.989 1.00 89.81 87 ALA A N 1
ATOM 730 C CA . ALA A 1 87 ? 9.241 13.058 -12.700 1.00 89.81 87 ALA A CA 1
ATOM 731 C C . ALA A 1 87 ? 10.201 13.108 -11.499 1.00 89.81 87 ALA A C 1
ATOM 733 O O . ALA A 1 87 ? 10.120 12.228 -10.640 1.00 89.81 87 ALA A O 1
ATOM 734 N N . GLU A 1 88 ? 11.038 14.146 -11.394 1.00 90.94 88 GLU A N 1
ATOM 735 C CA . GLU A 1 88 ? 11.902 14.387 -10.226 1.00 90.94 88 GLU A CA 1
ATOM 736 C C . GLU A 1 88 ? 11.078 14.519 -8.942 1.00 90.94 88 GLU A C 1
ATOM 738 O O . GLU A 1 88 ? 11.259 13.742 -8.009 1.00 90.94 88 GLU A O 1
ATOM 743 N N . LYS A 1 89 ? 10.090 15.422 -8.922 1.00 91.69 89 LYS A N 1
ATOM 744 C CA . LYS A 1 89 ? 9.215 15.640 -7.757 1.00 91.69 89 LYS A CA 1
ATOM 745 C C . LYS A 1 89 ? 8.430 14.392 -7.354 1.00 91.69 89 LYS A C 1
ATOM 747 O O . LYS A 1 89 ? 8.208 14.139 -6.167 1.00 91.69 89 LYS A O 1
ATOM 752 N N . ARG A 1 90 ? 8.008 13.590 -8.336 1.00 90.12 90 ARG A N 1
ATOM 753 C CA . ARG A 1 90 ? 7.378 12.290 -8.086 1.00 90.12 90 ARG A CA 1
ATOM 754 C C . ARG A 1 90 ? 8.358 11.328 -7.413 1.00 90.12 90 ARG A C 1
ATOM 756 O O . ARG A 1 90 ? 7.958 10.625 -6.491 1.00 90.12 90 ARG A O 1
ATOM 763 N N . ASN A 1 91 ? 9.615 11.299 -7.855 1.00 90.62 91 ASN A N 1
ATOM 764 C CA . ASN A 1 91 ? 10.654 10.461 -7.256 1.00 90.62 91 ASN A CA 1
ATOM 765 C C . ASN A 1 91 ? 10.987 10.901 -5.822 1.00 90.62 91 ASN A C 1
ATOM 767 O O . ASN A 1 91 ? 11.037 10.060 -4.930 1.00 90.62 91 ASN A O 1
ATOM 771 N N . GLU A 1 92 ? 11.115 12.210 -5.579 1.00 93.50 92 GLU A N 1
ATOM 772 C CA . GLU A 1 92 ? 11.279 12.783 -4.234 1.00 93.50 92 GLU A CA 1
ATOM 773 C C . GLU A 1 92 ? 10.146 12.329 -3.298 1.00 93.50 92 GLU A C 1
ATOM 775 O O . GLU A 1 92 ? 10.391 11.826 -2.201 1.00 93.50 92 GLU A O 1
ATOM 780 N N . SER A 1 93 ? 8.898 12.432 -3.767 1.00 92.00 93 SER A N 1
ATOM 781 C CA . SER A 1 93 ? 7.710 12.025 -3.003 1.00 92.00 93 SER A CA 1
ATOM 782 C C . SER A 1 93 ? 7.659 10.513 -2.755 1.00 92.00 93 SER A C 1
ATOM 784 O O . SER A 1 93 ? 7.254 10.077 -1.678 1.00 92.00 93 SER A O 1
ATOM 786 N N . ALA A 1 94 ? 8.083 9.701 -3.728 1.00 91.50 94 ALA A N 1
ATOM 787 C CA . ALA A 1 94 ? 8.139 8.247 -3.593 1.00 91.50 94 ALA A CA 1
ATOM 788 C C . ALA A 1 94 ? 9.202 7.803 -2.572 1.00 91.50 94 ALA A C 1
ATOM 790 O O . ALA A 1 94 ? 8.948 6.896 -1.778 1.00 91.50 94 ALA A O 1
ATOM 791 N N . LEU A 1 95 ? 10.362 8.468 -2.548 1.00 95.25 95 LEU A N 1
ATOM 792 C CA . LEU A 1 95 ? 11.419 8.217 -1.564 1.00 95.25 95 LEU A CA 1
ATOM 793 C C . LEU A 1 95 ? 10.975 8.622 -0.154 1.00 95.25 95 LEU A C 1
ATOM 795 O O . LEU A 1 95 ? 11.178 7.854 0.784 1.00 95.25 95 LEU A O 1
ATOM 799 N N . TYR A 1 96 ? 10.293 9.765 -0.012 1.00 97.12 96 TYR A N 1
ATOM 800 C CA . TYR A 1 96 ? 9.679 10.165 1.258 1.00 97.12 96 TYR A CA 1
ATOM 801 C C . TYR A 1 96 ? 8.666 9.122 1.749 1.00 97.12 96 TYR A C 1
ATOM 803 O O . TYR A 1 96 ? 8.740 8.668 2.887 1.00 97.12 96 TYR A O 1
ATOM 811 N N . GLY A 1 97 ? 7.747 8.693 0.874 1.00 95.75 97 GLY A N 1
ATOM 812 C CA . GLY A 1 97 ? 6.759 7.658 1.194 1.00 95.75 97 GLY A CA 1
ATOM 813 C C . GLY A 1 97 ? 7.392 6.324 1.595 1.00 95.75 97 GLY A C 1
ATOM 814 O O . GLY A 1 97 ? 6.911 5.665 2.513 1.00 95.75 97 GLY A O 1
ATOM 815 N N . THR A 1 98 ? 8.509 5.956 0.963 1.00 95.25 98 THR A N 1
ATOM 816 C CA . THR A 1 98 ? 9.279 4.756 1.325 1.00 95.25 98 THR A CA 1
ATOM 817 C C . THR A 1 98 ? 9.846 4.868 2.737 1.00 95.25 98 THR A C 1
ATOM 819 O O . THR A 1 98 ? 9.652 3.965 3.547 1.00 95.25 98 THR A O 1
ATOM 822 N N . LEU A 1 99 ? 10.500 5.988 3.062 1.00 97.56 99 LEU A N 1
ATOM 823 C CA . LEU A 1 99 ? 11.038 6.217 4.402 1.00 97.56 99 LEU A CA 1
ATOM 824 C C . LEU A 1 99 ? 9.930 6.239 5.463 1.00 97.56 99 LEU A C 1
ATOM 826 O O . LEU A 1 99 ? 10.078 5.607 6.506 1.00 97.56 99 LEU A O 1
ATOM 830 N N . PHE A 1 100 ? 8.811 6.910 5.181 1.00 98.06 100 PHE A N 1
ATOM 831 C CA . PHE A 1 100 ? 7.641 6.906 6.057 1.00 98.06 100 PHE A CA 1
ATOM 832 C C . PHE A 1 100 ? 7.169 5.475 6.343 1.00 98.06 100 PHE A C 1
ATOM 834 O O . PHE A 1 100 ? 7.063 5.098 7.505 1.00 98.06 100 PHE A O 1
ATOM 841 N N . SER A 1 101 ? 6.986 4.650 5.308 1.00 96.38 101 SER A N 1
ATOM 842 C CA . SER A 1 101 ? 6.507 3.266 5.456 1.00 96.38 101 SER A CA 1
ATOM 843 C C . SER A 1 101 ? 7.473 2.403 6.278 1.00 96.38 101 SER A C 1
ATOM 845 O O . SER A 1 101 ? 7.039 1.664 7.160 1.00 96.38 101 SER A O 1
ATOM 847 N N . ILE A 1 102 ? 8.790 2.564 6.087 1.00 96.31 102 ILE A N 1
ATOM 848 C CA . ILE A 1 102 ? 9.820 1.892 6.903 1.00 96.31 102 ILE A CA 1
ATOM 849 C C . ILE A 1 102 ? 9.687 2.279 8.382 1.00 96.31 102 ILE A C 1
ATOM 851 O O . ILE A 1 102 ? 9.727 1.417 9.262 1.00 96.31 102 ILE A O 1
ATOM 855 N N . ILE A 1 103 ? 9.539 3.573 8.672 1.00 98.06 103 ILE A N 1
ATOM 856 C CA . ILE A 1 103 ? 9.470 4.066 10.051 1.00 98.06 103 ILE A CA 1
ATOM 857 C C . ILE A 1 103 ? 8.152 3.654 10.717 1.00 98.06 103 ILE A C 1
ATOM 859 O O . ILE A 1 103 ? 8.177 3.196 11.858 1.00 98.06 103 ILE A O 1
ATOM 863 N N . VAL A 1 104 ? 7.029 3.755 10.003 1.00 97.94 104 VAL A N 1
ATOM 864 C CA . VAL A 1 104 ? 5.719 3.274 10.464 1.00 97.94 104 VAL A CA 1
ATOM 865 C C . VAL A 1 104 ? 5.768 1.787 10.774 1.00 97.94 104 VAL A C 1
ATOM 867 O O . VAL A 1 104 ? 5.279 1.366 11.819 1.00 97.94 104 VAL A O 1
ATOM 870 N N . SER A 1 105 ? 6.418 0.996 9.923 1.00 97.00 105 SER A N 1
ATOM 871 C CA . SER A 1 105 ? 6.564 -0.439 10.156 1.00 97.00 105 SER A CA 1
ATOM 872 C C . SER A 1 105 ? 7.347 -0.744 11.428 1.00 97.00 105 SER A C 1
ATOM 874 O O . SER A 1 105 ? 6.961 -1.613 12.210 1.00 97.00 105 SER A O 1
ATOM 876 N N . ASP A 1 106 ? 8.423 0.002 11.685 1.00 96.56 106 ASP A N 1
ATOM 877 C CA . ASP A 1 106 ? 9.183 -0.124 12.926 1.00 96.56 106 ASP A CA 1
ATOM 878 C C . ASP A 1 106 ? 8.372 0.311 14.154 1.00 96.56 106 ASP A C 1
ATOM 880 O O . ASP A 1 106 ? 8.421 -0.380 15.171 1.00 96.56 106 ASP A O 1
ATOM 884 N N . PHE A 1 107 ? 7.595 1.394 14.044 1.00 97.62 107 PHE A N 1
ATOM 885 C CA . PHE A 1 107 ? 6.726 1.880 15.114 1.00 97.62 107 PHE A CA 1
ATOM 886 C C . PHE A 1 107 ? 5.635 0.857 15.459 1.00 97.62 107 PHE A C 1
ATOM 888 O O . PHE A 1 107 ? 5.547 0.428 16.606 1.00 97.62 107 PHE A O 1
ATOM 895 N N . LEU A 1 108 ? 4.869 0.385 14.472 1.00 97.31 108 LEU A N 1
ATOM 896 C CA . LEU A 1 108 ? 3.790 -0.589 14.681 1.00 97.31 108 LEU A CA 1
ATOM 897 C C . LEU A 1 108 ? 4.296 -1.916 15.256 1.00 97.31 108 LEU A C 1
ATOM 899 O O . LEU A 1 108 ? 3.620 -2.530 16.075 1.00 97.31 108 LEU A O 1
ATOM 903 N N . ARG A 1 109 ? 5.497 -2.354 14.861 1.00 95.81 109 ARG A N 1
ATOM 904 C CA . ARG A 1 109 ? 6.109 -3.578 15.393 1.00 95.81 109 ARG A CA 1
ATOM 905 C C . ARG A 1 109 ? 6.554 -3.431 16.850 1.00 95.81 109 ARG A C 1
ATOM 907 O O . ARG A 1 109 ? 6.448 -4.388 17.609 1.00 95.81 109 ARG A O 1
ATOM 914 N N . ARG A 1 110 ? 7.129 -2.282 17.224 1.00 95.75 110 ARG A N 1
ATOM 915 C CA . ARG A 1 110 ? 7.675 -2.058 18.577 1.00 95.75 110 ARG A CA 1
ATOM 916 C C . ARG A 1 110 ? 6.634 -1.555 19.572 1.00 95.75 110 ARG A C 1
ATOM 918 O O . ARG A 1 110 ? 6.834 -1.723 20.767 1.00 95.75 110 ARG A O 1
ATOM 925 N N . GLY A 1 111 ? 5.573 -0.915 19.086 1.00 94.94 111 GLY A N 1
ATOM 926 C CA . GLY A 1 111 ? 4.601 -0.192 19.907 1.00 94.94 111 GLY A CA 1
ATOM 927 C C . GLY A 1 111 ? 5.083 1.186 20.375 1.00 94.94 111 GLY A C 1
ATOM 928 O O . GLY A 1 111 ? 4.337 1.895 21.038 1.00 94.94 111 GLY A O 1
ATOM 929 N N . GLU A 1 112 ? 6.305 1.594 20.024 1.00 96.19 112 GLU A N 1
ATOM 930 C CA . GLU A 1 112 ? 6.880 2.886 20.406 1.00 96.19 112 GLU A CA 1
ATOM 931 C C . GLU A 1 112 ? 7.829 3.431 19.331 1.00 96.19 112 GLU A C 1
ATOM 933 O O . GLU A 1 112 ? 8.411 2.682 18.536 1.00 96.19 112 GLU A O 1
ATOM 938 N N . ILE A 1 113 ? 8.006 4.753 19.320 1.00 96.44 113 ILE A N 1
ATOM 939 C CA . ILE A 1 113 ? 8.991 5.431 18.481 1.00 96.44 113 ILE A CA 1
ATOM 940 C C . ILE A 1 113 ? 9.577 6.650 19.195 1.00 96.44 113 ILE A C 1
ATOM 942 O O . ILE A 1 113 ? 8.855 7.470 19.753 1.00 96.44 113 ILE A O 1
ATOM 946 N N . ASN A 1 114 ? 10.904 6.791 19.146 1.00 97.31 114 ASN A N 1
ATOM 947 C CA . ASN A 1 114 ? 11.591 7.982 19.637 1.00 97.31 114 ASN A CA 1
ATOM 948 C C . ASN A 1 114 ? 11.732 9.017 18.507 1.00 97.31 114 ASN A C 1
ATOM 950 O O . ASN A 1 114 ? 12.515 8.815 17.569 1.00 97.31 114 ASN A O 1
ATOM 954 N N . LEU A 1 115 ? 10.995 10.126 18.619 1.00 97.75 115 LEU A N 1
ATOM 955 C CA . LEU A 1 115 ? 10.994 11.211 17.635 1.00 97.75 115 LEU A CA 1
ATOM 956 C C . LEU A 1 115 ? 12.356 11.913 17.510 1.00 97.75 115 LEU A C 1
ATOM 958 O O . LEU A 1 115 ? 12.696 12.368 16.420 1.00 97.75 115 LEU A O 1
ATOM 962 N N . ASP A 1 116 ? 13.189 11.918 18.551 1.00 97.62 116 ASP A N 1
ATOM 963 C CA . ASP A 1 116 ? 14.534 12.513 18.496 1.00 97.62 116 ASP A CA 1
ATOM 964 C C . ASP A 1 116 ? 15.484 11.723 17.582 1.00 97.62 116 ASP A C 1
ATOM 966 O O . ASP A 1 116 ? 16.527 12.218 17.164 1.00 97.62 116 ASP A O 1
ATOM 970 N N . THR A 1 117 ? 15.118 10.491 17.206 1.00 97.00 117 THR A N 1
ATOM 971 C CA . THR A 1 117 ? 15.916 9.667 16.282 1.00 97.00 117 THR A CA 1
ATOM 972 C C . THR A 1 117 ? 15.605 9.923 14.806 1.00 97.00 117 THR A C 1
ATOM 974 O O . THR A 1 117 ? 16.287 9.374 13.937 1.00 97.00 117 THR A O 1
ATOM 977 N N . ILE A 1 118 ? 14.583 10.729 14.492 1.00 98.06 118 ILE A N 1
ATOM 978 C CA . ILE A 1 118 ? 14.097 10.897 13.115 1.00 98.06 118 ILE A CA 1
ATOM 979 C C . ILE A 1 118 ? 15.145 11.562 12.221 1.00 98.06 118 ILE A C 1
ATOM 981 O O . ILE A 1 118 ? 15.344 11.094 11.100 1.00 98.06 118 ILE A O 1
ATOM 985 N N . GLU A 1 119 ? 15.881 12.561 12.714 1.00 97.50 119 GLU A N 1
ATOM 986 C CA . GLU A 1 119 ? 16.964 13.199 11.951 1.00 97.50 119 GLU A CA 1
ATOM 987 C C . GLU A 1 119 ? 18.023 12.170 11.522 1.00 97.50 119 GLU A C 1
ATOM 989 O O . GLU A 1 119 ? 18.391 12.067 10.348 1.00 97.50 119 GLU A O 1
ATOM 994 N N . ALA A 1 120 ? 18.466 11.331 12.464 1.00 97.38 120 ALA A N 1
ATOM 995 C CA . ALA A 1 120 ? 19.441 10.280 12.199 1.00 97.38 120 ALA A CA 1
ATOM 996 C C . ALA A 1 120 ? 18.915 9.250 11.182 1.00 97.38 120 ALA A C 1
ATOM 998 O O . ALA A 1 120 ? 19.659 8.820 10.296 1.00 97.38 120 ALA A O 1
ATOM 999 N N . ARG A 1 121 ? 17.626 8.883 11.262 1.00 97.69 121 ARG A N 1
ATOM 1000 C CA . ARG A 1 121 ? 16.977 7.979 10.296 1.00 97.69 121 ARG A CA 1
ATOM 1001 C C . ARG A 1 121 ? 16.906 8.594 8.895 1.00 97.69 121 ARG A C 1
ATOM 1003 O O . ARG A 1 121 ? 17.228 7.904 7.929 1.00 97.69 121 ARG A O 1
ATOM 1010 N N . VAL A 1 122 ? 16.557 9.879 8.776 1.00 97.94 122 VAL A N 1
ATOM 1011 C CA . VAL A 1 122 ? 16.560 10.618 7.497 1.00 97.94 122 VAL A CA 1
ATOM 1012 C C . VAL A 1 122 ? 17.968 10.651 6.904 1.00 97.94 122 VAL A C 1
ATOM 1014 O O . VAL A 1 122 ? 18.150 10.309 5.736 1.00 97.94 122 VAL A O 1
ATOM 1017 N N . ASN A 1 123 ? 18.976 10.996 7.707 1.00 96.62 123 ASN A N 1
ATOM 1018 C CA . ASN A 1 123 ? 20.366 11.068 7.260 1.00 96.62 123 ASN A CA 1
ATOM 1019 C C . ASN A 1 123 ? 20.895 9.714 6.773 1.00 96.62 123 ASN A C 1
ATOM 1021 O O . ASN A 1 123 ? 21.508 9.643 5.706 1.00 96.62 123 ASN A O 1
ATOM 1025 N N . ASN A 1 124 ? 20.614 8.634 7.505 1.00 96.75 124 ASN A N 1
ATOM 1026 C CA . ASN A 1 124 ? 20.990 7.283 7.093 1.00 96.75 124 ASN A CA 1
ATOM 1027 C C . ASN A 1 124 ? 20.291 6.883 5.780 1.00 96.75 124 ASN A C 1
ATOM 1029 O O . ASN A 1 124 ? 20.944 6.435 4.835 1.00 96.75 124 ASN A O 1
ATOM 1033 N N . PHE A 1 125 ? 18.981 7.125 5.673 1.00 96.75 125 PHE A N 1
ATOM 1034 C CA . PHE A 1 125 ? 18.226 6.828 4.458 1.00 96.75 125 PHE A CA 1
ATOM 1035 C C . PHE A 1 125 ? 18.752 7.610 3.246 1.00 96.75 125 PHE A C 1
ATOM 1037 O O . PHE A 1 125 ? 18.896 7.039 2.164 1.00 96.75 125 PHE A O 1
ATOM 1044 N N . ARG A 1 126 ? 19.106 8.887 3.434 1.00 95.75 126 ARG A N 1
ATOM 1045 C CA . ARG A 1 126 ? 19.692 9.753 2.401 1.00 95.75 126 ARG A CA 1
ATOM 1046 C C . ARG A 1 126 ? 21.010 9.195 1.865 1.00 95.75 126 ARG A C 1
ATOM 1048 O O . ARG A 1 126 ? 21.183 9.127 0.650 1.00 95.75 126 ARG A O 1
ATOM 1055 N N . LEU A 1 127 ? 21.910 8.783 2.762 1.00 93.94 127 LEU A N 1
ATOM 1056 C CA . LEU A 1 127 ? 23.207 8.203 2.402 1.00 93.94 127 LEU A CA 1
ATOM 1057 C C . LEU A 1 127 ? 23.042 6.863 1.680 1.00 93.94 127 LEU A C 1
ATOM 1059 O O . LEU A 1 127 ? 23.638 6.663 0.625 1.00 93.94 127 LEU A O 1
ATOM 1063 N N . THR A 1 128 ? 22.189 5.988 2.215 1.00 93.69 128 THR A N 1
ATOM 1064 C CA . THR A 1 128 ? 21.942 4.643 1.673 1.00 93.69 128 THR A CA 1
ATOM 1065 C C . THR A 1 128 ? 21.307 4.681 0.282 1.00 93.69 128 THR A C 1
ATOM 1067 O O . THR A 1 128 ? 21.642 3.867 -0.569 1.00 93.69 128 THR A O 1
ATOM 1070 N N . ASN A 1 129 ? 20.411 5.638 0.027 1.00 91.50 129 ASN A N 1
ATOM 1071 C CA . ASN A 1 129 ? 19.690 5.749 -1.246 1.00 91.50 129 ASN A CA 1
ATOM 1072 C C . ASN A 1 129 ? 20.312 6.771 -2.212 1.00 91.50 129 ASN A C 1
ATOM 1074 O O . ASN A 1 129 ? 19.688 7.113 -3.215 1.00 91.50 129 ASN A O 1
ATOM 1078 N N . HIS A 1 130 ? 21.511 7.285 -1.909 1.00 93.06 130 HIS A N 1
ATOM 1079 C CA . HIS A 1 130 ? 22.223 8.281 -2.722 1.00 93.06 130 HIS A CA 1
ATOM 1080 C C . HIS A 1 130 ? 21.357 9.493 -3.116 1.00 93.06 130 HIS A C 1
ATOM 1082 O O . HIS A 1 130 ? 21.410 9.987 -4.244 1.00 93.06 130 HIS A O 1
ATOM 1088 N N . ILE A 1 131 ? 20.538 9.976 -2.178 1.00 92.25 131 ILE A N 1
ATOM 1089 C CA . ILE A 1 131 ? 19.617 11.091 -2.413 1.00 92.25 131 ILE A CA 1
ATOM 1090 C C . ILE A 1 131 ? 20.416 12.392 -2.558 1.00 92.25 131 ILE A C 1
ATOM 1092 O O . ILE A 1 131 ? 21.134 12.801 -1.645 1.00 92.25 131 ILE A O 1
ATOM 1096 N N . ASN A 1 132 ? 20.264 13.048 -3.710 1.00 90.38 132 ASN A N 1
ATOM 1097 C CA . ASN A 1 132 ? 21.034 14.229 -4.114 1.00 90.38 132 ASN A CA 1
ATOM 1098 C C . ASN A 1 132 ? 20.222 15.541 -4.135 1.00 90.38 132 ASN A C 1
ATOM 1100 O O . ASN A 1 132 ? 20.734 16.566 -4.581 1.00 90.38 132 ASN A O 1
ATOM 1104 N N . PHE A 1 133 ? 18.980 15.524 -3.650 1.00 92.31 133 PHE A N 1
ATOM 1105 C CA . PHE A 1 133 ? 18.122 16.701 -3.486 1.00 92.31 133 PHE A CA 1
ATOM 1106 C C . PHE A 1 133 ? 17.946 17.058 -1.999 1.00 92.31 133 PHE A C 1
ATOM 1108 O O . PHE A 1 133 ? 18.328 16.291 -1.113 1.00 92.31 133 PHE A O 1
ATOM 1115 N N . SER A 1 134 ? 17.381 18.237 -1.716 1.00 92.00 134 SER A N 1
ATOM 1116 C CA . SER A 1 134 ? 17.179 18.701 -0.335 1.00 92.00 134 SER A CA 1
ATOM 1117 C C . SER A 1 134 ? 16.122 17.875 0.405 1.00 92.00 134 SER A C 1
ATOM 1119 O O . SER A 1 134 ? 15.002 17.704 -0.077 1.00 92.00 134 SER A O 1
ATOM 1121 N N . THR A 1 135 ? 16.469 17.416 1.609 1.00 94.06 135 THR A N 1
ATOM 1122 C CA . THR A 1 135 ? 15.581 16.702 2.542 1.00 94.06 135 THR A CA 1
ATOM 1123 C C . THR A 1 135 ? 15.329 17.499 3.825 1.00 94.06 135 THR A C 1
ATOM 1125 O O . THR A 1 135 ? 14.910 16.928 4.824 1.00 94.06 135 THR A O 1
ATOM 1128 N N . GLU A 1 136 ? 15.602 18.806 3.825 1.00 91.56 136 GLU A N 1
ATOM 1129 C CA . GLU A 1 136 ? 15.593 19.665 5.023 1.00 91.56 136 GLU A CA 1
ATOM 1130 C C . GLU A 1 136 ? 14.271 19.607 5.805 1.00 91.56 136 GLU A C 1
ATOM 1132 O O . GLU A 1 136 ? 14.263 19.500 7.024 1.00 91.56 136 GLU A O 1
ATOM 1137 N N . PHE A 1 137 ? 13.138 19.575 5.102 1.00 93.06 137 PHE A N 1
ATOM 1138 C CA . PHE A 1 137 ? 11.815 19.516 5.731 1.00 93.06 137 PHE A CA 1
ATOM 1139 C C . PHE A 1 137 ? 11.376 18.097 6.130 1.00 93.06 137 PHE A C 1
ATOM 1141 O O . PHE A 1 137 ? 10.309 17.933 6.721 1.00 93.06 137 PHE A O 1
ATOM 1148 N N . TRP A 1 138 ? 12.130 17.051 5.765 1.00 96.88 138 TRP A N 1
ATOM 1149 C CA . TRP A 1 138 ? 11.678 15.667 5.949 1.00 96.88 138 TRP A CA 1
ATOM 1150 C C . TRP A 1 138 ? 11.580 15.284 7.415 1.00 96.88 138 TRP A C 1
ATOM 1152 O O . TRP A 1 138 ? 10.639 14.585 7.775 1.00 96.88 138 TRP A O 1
ATOM 1162 N N . GLU A 1 139 ? 12.519 15.735 8.245 1.00 97.19 139 GLU A N 1
ATOM 1163 C CA . GLU A 1 139 ? 12.534 15.403 9.666 1.00 97.19 139 GLU A CA 1
ATOM 1164 C C . GLU A 1 139 ? 11.260 15.891 10.359 1.00 97.19 139 GLU A C 1
ATOM 1166 O O . GLU A 1 139 ? 10.501 15.081 10.892 1.00 97.19 139 GLU A O 1
ATOM 1171 N N . GLN A 1 140 ? 11.008 17.200 10.307 1.00 96.56 140 GLN A N 1
ATOM 1172 C CA . GLN A 1 140 ? 9.848 17.806 10.954 1.00 96.56 140 GLN A CA 1
ATOM 1173 C C . GLN A 1 140 ? 8.544 17.218 10.410 1.00 96.56 140 GLN A C 1
ATOM 1175 O O . GLN A 1 140 ? 7.680 16.800 11.178 1.00 96.56 140 GLN A O 1
ATOM 1180 N N . ARG A 1 141 ? 8.439 17.079 9.084 1.00 96.25 141 ARG A N 1
ATOM 1181 C CA . ARG A 1 141 ? 7.255 16.492 8.457 1.00 96.25 141 ARG A CA 1
ATOM 1182 C C . ARG A 1 141 ? 7.028 15.041 8.886 1.00 96.25 141 ARG A C 1
ATOM 1184 O O . ARG A 1 141 ? 5.895 14.657 9.137 1.00 96.25 141 ARG A O 1
ATOM 1191 N N . LEU A 1 142 ? 8.079 14.220 8.978 1.00 97.69 142 LEU A N 1
ATOM 1192 C CA . LEU A 1 142 ? 7.953 12.841 9.466 1.00 97.69 142 LEU A CA 1
ATOM 1193 C C . LEU A 1 142 ? 7.497 12.805 10.924 1.00 97.69 142 LEU A C 1
ATOM 1195 O O . LEU A 1 142 ? 6.655 11.979 11.252 1.00 97.69 142 LEU A O 1
ATOM 1199 N N . LYS A 1 143 ? 8.008 13.693 11.788 1.00 97.69 143 LYS A N 1
ATOM 1200 C CA . LYS A 1 143 ? 7.540 13.792 13.180 1.00 97.69 143 LYS A CA 1
ATOM 1201 C C . LYS A 1 143 ? 6.041 14.103 13.238 1.00 97.69 143 LYS A C 1
ATOM 1203 O O . LYS A 1 143 ? 5.315 13.415 13.950 1.00 97.69 143 LYS A O 1
ATOM 1208 N N . GLU A 1 144 ? 5.567 15.064 12.447 1.00 96.44 144 GLU A N 1
ATOM 1209 C CA . GLU A 1 144 ? 4.140 15.410 12.346 1.00 96.44 144 GLU A CA 1
ATOM 1210 C C . GLU A 1 144 ? 3.286 14.261 11.796 1.00 96.44 144 GLU A C 1
ATOM 1212 O O . GLU A 1 144 ? 2.216 13.960 12.331 1.00 96.44 144 GLU A O 1
ATOM 1217 N N . ASP A 1 145 ? 3.749 13.600 10.734 1.00 97.12 145 ASP A N 1
ATOM 1218 C CA . ASP A 1 145 ? 3.020 12.504 10.098 1.00 97.12 145 ASP A CA 1
ATOM 1219 C C . ASP A 1 145 ? 2.960 11.273 11.037 1.00 97.12 145 ASP A C 1
ATOM 1221 O O . ASP A 1 145 ? 1.925 10.610 11.123 1.00 97.12 145 ASP A O 1
ATOM 1225 N N . LEU A 1 146 ? 4.019 11.000 11.812 1.00 97.81 146 LEU A N 1
ATOM 1226 C CA . LEU A 1 146 ? 4.043 9.951 12.846 1.00 97.81 146 LEU A CA 1
ATOM 1227 C C . LEU A 1 146 ? 3.159 10.292 14.045 1.00 97.81 146 LEU A C 1
ATOM 1229 O O . LEU A 1 146 ? 2.470 9.418 14.564 1.00 97.81 146 LEU A O 1
ATOM 1233 N N . TYR A 1 147 ? 3.140 11.557 14.463 1.00 96.88 147 TYR A N 1
ATOM 1234 C CA . TYR A 1 147 ? 2.231 12.034 15.502 1.00 96.88 147 TYR A CA 1
ATOM 1235 C C . TYR A 1 147 ? 0.767 11.880 15.068 1.00 96.88 147 TYR A C 1
ATOM 1237 O O . TYR A 1 147 ? -0.077 11.405 15.824 1.00 96.88 147 TYR A O 1
ATOM 1245 N N . SER A 1 148 ? 0.480 12.180 13.802 1.00 96.81 148 SER A N 1
ATOM 1246 C CA . SER A 1 148 ? -0.839 11.965 13.204 1.00 96.81 148 SER A CA 1
ATOM 1247 C C . SER A 1 148 ? -1.229 10.485 13.200 1.00 96.81 148 SER A C 1
ATOM 1249 O O . SER A 1 148 ? -2.385 10.151 13.464 1.00 96.81 148 SER A O 1
ATOM 1251 N N . LEU A 1 149 ? -0.275 9.591 12.915 1.00 97.62 149 LEU A N 1
ATOM 1252 C CA . LEU A 1 149 ? -0.498 8.147 12.968 1.00 97.62 149 LEU A CA 1
ATOM 1253 C C . LEU A 1 149 ? -0.747 7.661 14.402 1.00 97.62 149 LEU A C 1
ATOM 1255 O O . LEU A 1 149 ? -1.648 6.854 14.609 1.00 97.62 149 LEU A O 1
ATOM 1259 N N . TYR A 1 150 ? 0.002 8.169 15.383 1.00 97.25 150 TYR A N 1
ATOM 1260 C CA . TYR A 1 150 ? -0.226 7.874 16.800 1.00 97.25 150 TYR A CA 1
ATOM 1261 C C . TYR A 1 150 ? -1.671 8.195 17.212 1.00 97.25 150 TYR A C 1
ATOM 1263 O O . TYR A 1 150 ? -2.343 7.338 17.779 1.00 97.25 150 TYR A O 1
ATOM 1271 N N . TYR A 1 151 ? -2.197 9.363 16.825 1.00 96.25 151 TYR A N 1
ATOM 1272 C CA . TYR A 1 151 ? -3.604 9.704 17.074 1.00 96.25 151 TYR A CA 1
ATOM 1273 C C . TYR A 1 151 ? -4.578 8.708 16.446 1.00 96.25 151 TYR A C 1
ATOM 1275 O O . TYR A 1 151 ? -5.566 8.351 17.073 1.00 96.25 151 TYR A O 1
ATOM 1283 N N . PHE A 1 152 ? -4.312 8.232 15.228 1.00 97.06 152 PHE A N 1
ATOM 1284 C CA . PHE A 1 152 ? -5.146 7.199 14.614 1.00 97.06 152 PHE A CA 1
ATOM 1285 C C . PHE A 1 152 ? -5.115 5.882 15.403 1.00 97.06 152 PHE A C 1
ATOM 1287 O O . PHE A 1 152 ? -6.170 5.285 15.626 1.00 97.06 152 PHE A O 1
ATOM 1294 N N . ILE A 1 153 ? -3.926 5.447 15.833 1.00 97.00 153 ILE A N 1
ATOM 1295 C CA . ILE A 1 153 ? -3.757 4.223 16.625 1.00 97.00 153 ILE A CA 1
ATOM 1296 C C . ILE A 1 153 ? -4.562 4.323 17.921 1.00 97.00 153 ILE A C 1
ATOM 1298 O O . ILE A 1 153 ? -5.272 3.376 18.245 1.00 97.00 153 ILE A O 1
ATOM 1302 N N . GLU A 1 154 ? -4.523 5.465 18.607 1.00 95.44 154 GLU A N 1
ATOM 1303 C CA . GLU A 1 154 ? -5.286 5.694 19.839 1.00 95.44 154 GLU A CA 1
ATOM 1304 C C . GLU A 1 154 ? -6.798 5.808 19.585 1.00 95.44 154 GLU A C 1
ATOM 1306 O O . GLU A 1 154 ? -7.597 5.140 20.247 1.00 95.44 154 GLU A O 1
ATOM 1311 N N . ASP A 1 155 ? -7.202 6.603 18.589 1.00 95.12 155 ASP A N 1
ATOM 1312 C CA . ASP A 1 155 ? -8.608 6.868 18.263 1.00 95.12 155 ASP A CA 1
ATOM 1313 C C . ASP A 1 155 ? -9.372 5.592 17.882 1.00 95.12 155 ASP A C 1
ATOM 1315 O O . ASP A 1 155 ? -10.556 5.460 18.199 1.00 95.12 155 ASP A O 1
ATOM 1319 N N . TYR A 1 156 ? -8.703 4.659 17.196 1.00 96.81 156 TYR A N 1
ATOM 1320 C CA . TYR A 1 156 ? -9.289 3.406 16.710 1.00 96.81 156 TYR A CA 1
ATOM 1321 C C . TYR A 1 156 ? -8.773 2.167 17.442 1.00 96.81 156 TYR A C 1
ATOM 1323 O O . TYR A 1 156 ? -9.191 1.056 17.114 1.00 96.81 156 TYR A O 1
ATOM 1331 N N . ARG A 1 157 ? -7.888 2.330 18.435 1.00 96.50 157 ARG A N 1
ATOM 1332 C CA . ARG A 1 157 ? -7.221 1.233 19.159 1.00 96.50 157 ARG A CA 1
ATOM 1333 C C . ARG A 1 157 ? -6.686 0.178 18.191 1.00 96.50 157 ARG A C 1
ATOM 1335 O O . ARG A 1 157 ? -7.096 -0.983 18.249 1.00 96.50 157 ARG A O 1
ATOM 1342 N N . PHE A 1 158 ? -5.871 0.622 17.236 1.00 97.56 158 PHE A N 1
ATOM 1343 C CA . PHE A 1 158 ? -5.386 -0.233 16.159 1.00 97.56 158 PHE A CA 1
ATOM 1344 C C . PHE A 1 158 ? -4.413 -1.291 16.689 1.00 97.56 158 PHE A C 1
ATOM 1346 O O . PHE A 1 158 ? -3.374 -0.972 17.261 1.00 97.56 158 PHE A O 1
ATOM 1353 N N . GLU A 1 159 ? -4.742 -2.555 16.451 1.00 96.88 159 GLU A N 1
ATOM 1354 C CA . GLU A 1 159 ? -3.947 -3.723 16.813 1.00 96.88 159 GLU A CA 1
ATOM 1355 C C . GLU A 1 159 ? -3.414 -4.386 15.527 1.00 96.8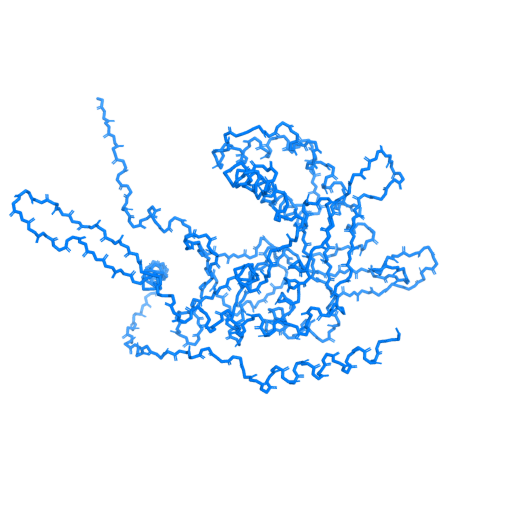8 159 GLU A C 1
ATOM 1357 O O . GLU A 1 159 ? -4.162 -5.115 14.862 1.00 96.88 159 GLU A O 1
ATOM 1362 N N . PRO A 1 160 ? -2.151 -4.141 15.128 1.00 97.00 160 PRO A N 1
ATOM 1363 C CA . PRO A 1 160 ? -1.614 -4.676 13.881 1.00 97.00 160 PRO A CA 1
ATOM 1364 C C . PRO A 1 160 ? -1.457 -6.202 13.945 1.00 97.00 160 PRO A C 1
ATOM 1366 O O . PRO A 1 160 ? -0.855 -6.743 14.872 1.00 97.00 160 PRO A O 1
ATOM 1369 N N . LEU A 1 161 ? -1.947 -6.894 12.916 1.00 96.81 161 LEU A N 1
ATOM 1370 C CA . LEU A 1 161 ? -1.685 -8.317 12.684 1.00 96.81 161 LEU A CA 1
ATOM 1371 C C . LEU A 1 161 ? -0.480 -8.516 11.770 1.00 96.81 161 LEU A C 1
ATOM 1373 O O . LEU A 1 161 ? 0.348 -9.380 12.027 1.00 96.81 161 LEU A O 1
ATOM 1377 N N . ALA A 1 162 ? -0.365 -7.722 10.707 1.00 97.19 162 ALA A N 1
ATOM 1378 C CA . ALA A 1 162 ? 0.799 -7.738 9.834 1.00 97.19 162 ALA A CA 1
ATOM 1379 C C . ALA A 1 162 ? 1.030 -6.374 9.178 1.00 97.19 162 ALA A C 1
ATOM 1381 O O . ALA A 1 162 ? 0.096 -5.591 8.990 1.00 97.19 162 ALA A O 1
ATOM 1382 N N . VAL A 1 163 ? 2.287 -6.110 8.826 1.00 97.44 163 VAL A N 1
ATOM 1383 C CA . VAL A 1 163 ? 2.747 -4.864 8.204 1.00 97.44 163 VAL A CA 1
ATOM 1384 C C . VAL A 1 163 ? 3.683 -5.190 7.043 1.00 97.44 163 VAL A C 1
ATOM 1386 O O . VAL A 1 163 ? 4.512 -6.099 7.160 1.00 97.44 163 VAL A O 1
ATOM 1389 N N . GLU A 1 164 ? 3.547 -4.453 5.936 1.00 96.88 164 GLU A N 1
ATOM 1390 C CA . GLU A 1 164 ? 4.245 -4.708 4.664 1.00 96.88 164 GLU A CA 1
ATOM 1391 C C . GLU A 1 164 ? 4.034 -6.153 4.184 1.00 96.88 164 GLU A C 1
ATOM 1393 O O . GLU A 1 164 ? 4.981 -6.852 3.842 1.00 96.88 164 GLU A O 1
ATOM 1398 N N . LEU A 1 165 ? 2.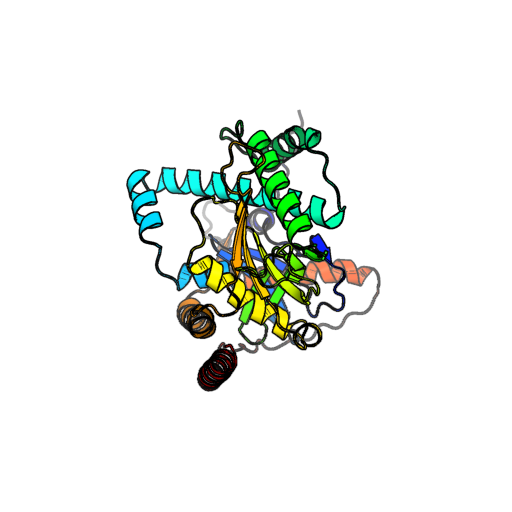786 -6.629 4.198 1.00 97.12 165 LEU A N 1
ATOM 1399 C CA . LEU A 1 165 ? 2.409 -8.024 3.965 1.00 97.12 165 LEU A CA 1
ATOM 1400 C C . LEU A 1 165 ? 2.347 -8.347 2.459 1.00 97.12 165 LEU A C 1
ATOM 1402 O O . LEU A 1 165 ? 1.388 -7.937 1.796 1.00 97.12 165 LEU A O 1
ATOM 1406 N N . PRO A 1 166 ? 3.317 -9.085 1.880 1.00 97.19 166 PRO A N 1
ATOM 1407 C CA . PRO A 1 166 ? 3.243 -9.489 0.487 1.00 97.19 166 PRO A CA 1
ATOM 1408 C C . PRO A 1 166 ? 2.284 -10.664 0.304 1.00 97.19 166 PRO A C 1
ATOM 1410 O O . PRO A 1 166 ? 2.395 -11.668 1.001 1.00 97.19 166 PRO A O 1
ATOM 1413 N N . LEU A 1 167 ? 1.386 -10.569 -0.674 1.00 97.50 167 LEU A N 1
ATOM 1414 C CA . LEU A 1 167 ? 0.452 -11.634 -1.038 1.00 97.50 167 LEU A CA 1
ATOM 1415 C C . LEU A 1 167 ? 0.346 -11.765 -2.555 1.00 97.50 167 LEU A C 1
ATOM 1417 O O . LEU A 1 167 ? 0.542 -10.801 -3.302 1.00 97.50 167 LEU A O 1
ATOM 1421 N N . ILE A 1 168 ? -0.008 -12.967 -3.004 1.00 97.25 168 ILE A N 1
ATOM 1422 C CA . ILE A 1 168 ? -0.329 -13.242 -4.403 1.00 97.25 168 ILE A CA 1
ATOM 1423 C C . ILE A 1 168 ? -1.753 -13.766 -4.532 1.00 97.25 168 ILE A C 1
ATOM 1425 O O . ILE A 1 168 ? -2.250 -14.450 -3.644 1.00 97.25 168 ILE A O 1
ATOM 1429 N N . SER A 1 169 ? -2.370 -13.497 -5.673 1.00 96.31 169 SER A N 1
ATOM 1430 C CA . SER A 1 169 ? -3.572 -14.171 -6.134 1.00 96.31 169 SER A CA 1
ATOM 1431 C C . SER A 1 169 ? -3.186 -15.104 -7.275 1.00 96.31 169 SER A C 1
ATOM 1433 O O . SER A 1 169 ? -2.863 -14.659 -8.383 1.00 96.31 169 SER A O 1
ATOM 1435 N N . ALA A 1 170 ? -3.188 -16.409 -7.009 1.00 92.50 170 ALA A N 1
ATOM 1436 C CA . ALA A 1 170 ? -3.031 -17.408 -8.056 1.00 92.50 170 ALA A CA 1
ATOM 1437 C C . ALA A 1 170 ? -4.279 -17.431 -8.945 1.00 92.50 170 ALA A C 1
ATOM 1439 O O . ALA A 1 170 ? -4.149 -17.527 -10.166 1.00 92.50 170 ALA A O 1
ATOM 1440 N N . LYS A 1 171 ? -5.458 -17.253 -8.336 1.00 91.75 171 LYS A N 1
ATOM 1441 C CA . LYS A 1 171 ? -6.755 -17.208 -9.013 1.00 91.75 171 LYS A CA 1
ATOM 1442 C C . LYS A 1 171 ? -6.846 -16.073 -10.038 1.00 91.75 171 LYS A C 1
ATOM 1444 O O . LYS A 1 171 ? -7.073 -16.315 -11.219 1.00 91.75 171 LYS A O 1
ATOM 1449 N N . TYR A 1 172 ? -6.626 -14.834 -9.605 1.00 93.56 172 TYR A N 1
ATOM 1450 C CA . TYR A 1 172 ? -6.786 -13.631 -10.429 1.00 93.56 172 TYR A CA 1
ATOM 1451 C C . TYR A 1 172 ? -5.476 -13.148 -11.068 1.00 93.56 172 TYR A C 1
ATOM 1453 O O . TYR A 1 172 ? -5.469 -12.170 -11.814 1.00 93.56 172 TYR A O 1
ATOM 1461 N N . ARG A 1 173 ? -4.363 -13.847 -10.813 1.00 92.19 173 ARG A N 1
ATOM 1462 C CA . ARG A 1 173 ? -3.051 -13.643 -11.450 1.00 92.19 173 ARG A CA 1
ATOM 1463 C C . ARG A 1 173 ? -2.467 -12.240 -11.230 1.00 92.19 173 ARG A C 1
ATOM 1465 O O . ARG A 1 173 ? -1.949 -11.628 -12.160 1.00 92.19 173 ARG A O 1
ATOM 1472 N N . PHE A 1 174 ? -2.494 -11.750 -9.995 1.00 96.69 174 PHE A N 1
ATOM 1473 C CA . PHE A 1 174 ? -1.796 -10.522 -9.597 1.00 96.69 174 PHE A CA 1
ATOM 1474 C C . PHE A 1 174 ? -1.200 -10.651 -8.192 1.00 96.69 174 PHE A C 1
ATOM 1476 O O . PHE A 1 174 ? -1.399 -11.657 -7.517 1.00 96.69 174 PHE A O 1
ATOM 1483 N N . ALA A 1 175 ? -0.442 -9.652 -7.751 1.00 97.88 175 ALA A N 1
ATOM 1484 C CA . ALA A 1 175 ? 0.157 -9.629 -6.420 1.00 97.88 175 ALA A CA 1
ATOM 1485 C C . ALA A 1 175 ? 0.214 -8.215 -5.836 1.00 97.88 175 ALA A C 1
ATOM 1487 O O . ALA A 1 175 ? 0.084 -7.222 -6.551 1.00 97.88 175 ALA A O 1
ATOM 1488 N N . GLY A 1 176 ? 0.443 -8.105 -4.533 1.00 97.50 176 GLY A N 1
ATOM 1489 C CA . GLY A 1 176 ? 0.540 -6.824 -3.843 1.00 97.50 176 GLY A CA 1
ATOM 1490 C C . GLY A 1 176 ? 1.284 -6.934 -2.521 1.00 97.50 176 GLY A C 1
ATOM 1491 O O . GLY A 1 176 ? 1.525 -8.031 -2.026 1.00 97.50 176 GLY A O 1
ATOM 1492 N N . THR A 1 177 ? 1.649 -5.786 -1.961 1.00 97.38 177 THR A N 1
ATOM 1493 C CA . THR A 1 177 ? 2.157 -5.684 -0.591 1.00 97.38 177 THR A CA 1
ATOM 1494 C C . THR A 1 177 ? 1.227 -4.744 0.154 1.00 97.38 177 THR A C 1
ATOM 1496 O O . THR A 1 177 ? 1.137 -3.575 -0.213 1.00 97.38 177 THR A O 1
ATOM 1499 N N . LEU A 1 178 ? 0.486 -5.275 1.123 1.00 97.50 178 LEU A N 1
ATOM 1500 C CA . LEU A 1 178 ? -0.428 -4.494 1.946 1.00 97.50 178 LEU A CA 1
ATOM 1501 C C . LEU A 1 178 ? 0.384 -3.706 2.967 1.00 97.50 178 LEU A C 1
ATOM 1503 O O . LEU A 1 178 ? 1.256 -4.283 3.617 1.00 97.50 178 LEU A O 1
ATOM 1507 N N . ASP A 1 179 ? 0.056 -2.432 3.153 1.00 98.12 179 ASP A N 1
ATOM 1508 C CA . ASP A 1 179 ? 0.768 -1.607 4.121 1.00 98.12 179 ASP A CA 1
ATOM 1509 C C . ASP A 1 179 ? 0.511 -2.107 5.549 1.00 98.12 179 ASP A C 1
ATOM 1511 O O . ASP A 1 179 ? 1.460 -2.380 6.281 1.00 98.12 179 ASP A O 1
ATOM 1515 N N . ALA A 1 180 ? -0.756 -2.292 5.939 1.00 98.19 180 ALA A N 1
ATOM 1516 C CA . ALA A 1 180 ? -1.111 -2.906 7.215 1.00 98.19 180 ALA A CA 1
ATOM 1517 C C . ALA A 1 180 ? -2.448 -3.660 7.167 1.00 98.19 180 ALA A C 1
ATOM 1519 O O . ALA A 1 180 ? -3.402 -3.253 6.501 1.00 98.19 180 ALA A O 1
ATOM 1520 N N . ILE A 1 181 ? -2.529 -4.742 7.938 1.00 97.81 181 ILE A N 1
ATOM 1521 C CA . ILE A 1 181 ? -3.772 -5.433 8.288 1.00 97.81 181 ILE A CA 1
ATOM 1522 C C . ILE A 1 181 ? -3.804 -5.626 9.802 1.00 97.81 181 ILE A C 1
ATOM 1524 O O . ILE A 1 181 ? -2.785 -5.944 10.416 1.00 97.81 181 ILE A O 1
ATOM 1528 N N . GLY A 1 182 ? -4.957 -5.412 10.422 1.00 97.00 182 GLY A N 1
ATOM 1529 C CA . GLY A 1 182 ? -5.099 -5.493 11.871 1.00 97.00 182 GLY A CA 1
ATOM 1530 C C . GLY A 1 182 ? -6.529 -5.288 12.333 1.00 97.00 182 GLY A C 1
ATOM 1531 O O . GLY A 1 182 ? -7.424 -5.098 11.513 1.00 97.00 182 GLY A O 1
ATOM 1532 N N . TYR A 1 183 ? -6.748 -5.315 13.640 1.00 97.31 183 TYR A N 1
ATOM 1533 C CA . TYR A 1 183 ? -8.053 -5.014 14.214 1.00 97.31 183 TYR A CA 1
ATOM 1534 C C . TYR A 1 183 ? -8.151 -3.550 14.624 1.00 97.31 183 TYR A C 1
ATOM 1536 O O . TYR A 1 183 ? -7.208 -2.991 15.175 1.00 97.31 183 TYR A O 1
ATOM 1544 N N . ILE A 1 184 ? -9.319 -2.952 14.417 1.00 97.19 184 ILE A N 1
ATOM 1545 C CA . ILE A 1 184 ? -9.689 -1.663 15.008 1.00 97.19 184 ILE A CA 1
ATOM 1546 C C . ILE A 1 184 ? -10.974 -1.804 15.812 1.00 97.19 184 ILE A C 1
ATOM 1548 O O . ILE A 1 184 ? -11.778 -2.711 15.590 1.00 97.19 184 ILE A O 1
ATOM 1552 N N . HIS A 1 185 ? -11.187 -0.858 16.713 1.00 96.50 185 HIS A N 1
ATOM 1553 C CA . HIS A 1 185 ? -12.453 -0.639 17.384 1.00 96.50 185 HIS A CA 1
ATOM 1554 C C . HIS A 1 185 ? -13.202 0.493 16.686 1.00 96.50 185 HIS A C 1
ATOM 1556 O O . HIS A 1 185 ? -12.672 1.591 16.527 1.00 96.50 185 HIS A O 1
ATOM 1562 N N . ILE A 1 186 ? -14.445 0.225 16.289 1.00 95.69 186 ILE A N 1
ATOM 1563 C CA . ILE A 1 186 ? -15.325 1.212 15.666 1.00 95.69 186 ILE A CA 1
ATOM 1564 C C . ILE A 1 186 ? -16.551 1.497 16.533 1.00 95.69 186 ILE A C 1
ATOM 1566 O O . ILE A 1 186 ? -17.097 0.608 17.194 1.00 95.69 186 ILE A O 1
ATOM 1570 N N . GLY A 1 187 ? -16.967 2.760 16.510 1.00 94.62 187 GLY A N 1
ATOM 1571 C CA . GLY A 1 187 ? -18.184 3.270 17.129 1.00 94.62 187 GLY A CA 1
ATOM 1572 C C . GLY A 1 187 ? -19.253 3.645 16.101 1.00 94.62 187 GLY A C 1
ATOM 1573 O O . GLY A 1 187 ? -19.248 3.168 14.966 1.00 94.62 187 GLY A O 1
ATOM 1574 N N . SER A 1 188 ? -20.175 4.525 16.498 1.00 92.62 188 SER A N 1
ATOM 1575 C CA . SER A 1 188 ? -21.300 4.963 15.653 1.00 92.62 188 SER A CA 1
ATOM 1576 C C . SER A 1 188 ? -21.003 6.197 14.791 1.00 92.62 188 SER A C 1
ATOM 1578 O O . SER A 1 188 ? -21.875 6.672 14.061 1.00 92.62 188 SER A O 1
ATOM 1580 N N . GLY A 1 189 ? -19.800 6.766 14.895 1.00 91.19 189 GLY A N 1
ATOM 1581 C CA . GLY A 1 189 ? -19.390 7.932 14.123 1.00 91.19 189 GLY A CA 1
ATOM 1582 C C . GLY A 1 189 ? -19.064 7.622 12.662 1.00 91.19 189 GLY A C 1
ATOM 1583 O O . GLY A 1 189 ? -18.881 6.477 12.252 1.00 91.19 189 GLY A O 1
ATOM 1584 N N . VAL A 1 190 ? -18.943 8.683 11.861 1.00 90.50 190 VAL A N 1
ATOM 1585 C CA . VAL A 1 190 ? -18.509 8.593 10.457 1.00 90.50 190 VAL A CA 1
ATOM 1586 C C . VAL A 1 190 ? -17.146 7.898 10.375 1.00 90.50 190 VAL A C 1
ATOM 1588 O O . VAL A 1 190 ? -16.270 8.159 11.200 1.00 90.50 190 VAL A O 1
ATOM 1591 N N . ASN A 1 191 ? -16.979 7.015 9.385 1.00 91.12 191 ASN A N 1
ATOM 1592 C CA . ASN A 1 191 ? -15.817 6.128 9.223 1.00 91.12 191 ASN A CA 1
ATOM 1593 C C . ASN A 1 191 ? -15.575 5.170 10.406 1.00 91.12 191 ASN A C 1
ATOM 1595 O O . ASN A 1 191 ? -14.490 4.608 10.524 1.00 91.12 191 ASN A O 1
ATOM 1599 N N . GLY A 1 192 ? -16.572 4.965 11.271 1.00 90.25 192 GLY A N 1
ATOM 1600 C CA . GLY A 1 192 ? -16.437 4.147 12.472 1.00 90.25 192 GLY A CA 1
ATOM 1601 C C . GLY A 1 192 ? -15.808 4.889 13.651 1.00 90.25 192 GLY A C 1
ATOM 1602 O O . GLY A 1 192 ? -15.416 4.243 14.618 1.00 90.25 192 GLY A O 1
ATOM 1603 N N . LYS A 1 193 ? -15.700 6.226 13.605 1.00 91.50 193 LYS A N 1
ATOM 1604 C CA . LYS A 1 193 ? -15.131 7.012 14.708 1.00 91.50 193 LYS A CA 1
ATOM 1605 C C . LYS A 1 193 ? -15.867 6.731 16.022 1.00 91.50 193 LYS A C 1
ATOM 1607 O O . LYS A 1 193 ? -17.096 6.786 16.073 1.00 91.50 193 LYS A O 1
ATOM 1612 N N . ILE A 1 194 ? -15.103 6.502 17.087 1.00 92.56 194 ILE A N 1
ATOM 1613 C CA . ILE A 1 194 ? -15.633 6.322 18.439 1.00 92.56 194 ILE A CA 1
ATOM 1614 C C . ILE A 1 194 ? -16.112 7.673 18.982 1.00 92.56 194 ILE A C 1
ATOM 1616 O O . ILE A 1 194 ? -15.363 8.650 19.047 1.00 92.56 194 ILE A O 1
ATOM 1620 N N . LEU A 1 195 ? -17.382 7.744 19.368 1.00 90.69 195 LEU A N 1
ATOM 1621 C CA . LEU A 1 195 ? -18.004 8.915 19.975 1.00 90.69 195 LEU A CA 1
ATOM 1622 C C . LEU A 1 195 ? -18.170 8.699 21.480 1.00 90.69 195 LEU A C 1
ATOM 1624 O O . LEU A 1 195 ? -18.384 7.584 21.938 1.00 90.69 195 LEU A O 1
ATOM 1628 N N . LYS A 1 196 ? -18.189 9.782 22.270 1.00 89.88 196 LYS A N 1
ATOM 1629 C CA . LYS A 1 196 ? -18.387 9.707 23.738 1.00 89.88 196 LYS A CA 1
ATOM 1630 C C . LYS A 1 196 ? -19.666 8.966 24.160 1.00 89.88 196 LYS A C 1
ATOM 1632 O O . LYS A 1 196 ? -19.754 8.492 25.285 1.00 89.88 196 LYS A O 1
ATOM 1637 N N . LYS A 1 197 ? -20.671 8.916 23.279 1.00 92.00 197 LYS A N 1
ATOM 1638 C CA . LYS A 1 197 ? -21.948 8.226 23.507 1.00 92.00 197 LYS A CA 1
ATOM 1639 C C . LYS A 1 197 ? -21.877 6.712 23.278 1.00 92.00 197 LYS A C 1
ATOM 1641 O O . LYS A 1 197 ? -22.820 6.018 23.654 1.00 92.00 197 LYS A O 1
ATOM 1646 N N . ASP A 1 198 ? -20.818 6.217 22.641 1.00 91.88 198 ASP A N 1
ATOM 1647 C CA . ASP A 1 198 ? -20.681 4.806 22.301 1.00 91.88 198 ASP A CA 1
ATOM 1648 C C . ASP A 1 198 ? -20.338 4.019 23.568 1.00 91.88 198 ASP A C 1
ATOM 1650 O O . ASP A 1 198 ? -19.277 4.188 24.166 1.00 91.88 198 ASP A O 1
ATOM 1654 N N . LYS A 1 199 ? -21.286 3.186 24.007 1.00 89.56 199 LYS A N 1
ATOM 1655 C CA . LYS A 1 199 ? -21.132 2.316 25.184 1.00 89.56 199 LYS A CA 1
ATOM 1656 C C . LYS A 1 199 ? -20.529 0.961 24.826 1.00 89.56 199 LYS A C 1
ATOM 1658 O O . LYS A 1 199 ? -19.875 0.346 25.660 1.00 89.56 199 LYS A O 1
ATOM 1663 N N . GLU A 1 200 ? -20.753 0.521 23.594 1.00 89.81 200 GLU A N 1
ATOM 1664 C CA . GLU A 1 200 ? -20.236 -0.721 23.036 1.00 89.81 200 GLU A CA 1
ATOM 1665 C C . GLU A 1 200 ? -19.458 -0.394 21.766 1.00 89.81 200 GLU A C 1
ATOM 1667 O O . GLU A 1 200 ? -19.899 0.411 20.943 1.00 89.81 200 GLU A O 1
ATOM 1672 N N . LEU A 1 201 ? -18.286 -1.008 21.630 1.00 94.19 201 LEU A N 1
ATOM 1673 C CA . LEU A 1 201 ? -17.413 -0.854 20.476 1.00 94.19 201 LEU A CA 1
ATOM 1674 C C . LEU A 1 201 ? -17.381 -2.171 19.718 1.00 94.19 201 LEU A C 1
ATOM 1676 O O . LEU A 1 201 ? -17.286 -3.239 20.324 1.00 94.19 201 LEU A O 1
ATOM 1680 N N . ARG A 1 202 ? -17.410 -2.099 18.391 1.00 93.69 202 ARG A N 1
ATOM 1681 C CA . ARG A 1 202 ? -17.218 -3.277 17.546 1.00 93.69 202 ARG A CA 1
ATOM 1682 C C . ARG A 1 202 ? -15.748 -3.413 17.192 1.00 93.69 202 ARG A C 1
ATOM 1684 O O . ARG A 1 202 ? -15.183 -2.504 16.592 1.00 93.69 202 ARG A O 1
ATOM 1691 N N . LYS A 1 203 ? -15.150 -4.560 17.508 1.00 94.88 203 LYS A N 1
ATOM 1692 C CA . LYS A 1 203 ? -13.837 -4.936 16.982 1.00 94.88 203 LYS A CA 1
ATOM 1693 C C . LYS A 1 203 ? -14.019 -5.505 15.576 1.00 94.88 203 LYS A C 1
ATOM 1695 O O . LYS A 1 203 ? -14.786 -6.447 15.399 1.00 94.88 203 LYS A O 1
ATOM 1700 N N . VAL A 1 204 ? -13.363 -4.913 14.584 1.00 95.19 204 VAL A N 1
ATOM 1701 C CA . VAL A 1 204 ? -13.455 -5.322 13.173 1.00 95.19 204 VAL A CA 1
ATOM 1702 C C . VAL A 1 204 ? -12.065 -5.479 12.578 1.00 95.19 204 VAL A C 1
ATOM 1704 O O . VAL A 1 204 ? -11.144 -4.747 12.947 1.00 95.19 204 VAL A O 1
ATOM 1707 N N . LEU A 1 205 ? -11.909 -6.441 11.671 1.00 96.94 205 LEU A N 1
ATOM 1708 C CA . LEU A 1 205 ? -10.688 -6.593 10.890 1.00 96.94 205 LEU A CA 1
ATOM 1709 C C . LEU A 1 205 ? -10.634 -5.473 9.849 1.00 96.94 205 LEU A C 1
ATOM 1711 O O . LEU A 1 205 ? -11.650 -5.140 9.238 1.00 96.94 205 LEU A O 1
ATOM 1715 N N . CYS A 1 206 ? -9.462 -4.890 9.627 1.00 97.31 206 CYS A N 1
ATOM 1716 C CA . CYS A 1 206 ? -9.283 -3.870 8.611 1.00 97.31 206 CYS A CA 1
ATOM 1717 C C . CYS A 1 206 ? -7.969 -4.001 7.846 1.00 97.31 206 CYS A C 1
ATOM 1719 O O . CYS A 1 206 ? -6.938 -4.374 8.410 1.00 97.31 206 CYS A O 1
ATOM 1721 N N . ILE A 1 207 ? -8.015 -3.617 6.573 1.00 98.50 207 ILE A N 1
ATOM 1722 C CA . ILE A 1 207 ? -6.847 -3.329 5.743 1.00 98.50 207 ILE A CA 1
ATOM 1723 C C . ILE A 1 207 ? -6.694 -1.813 5.683 1.00 98.50 207 ILE A C 1
ATOM 1725 O O . ILE A 1 207 ? -7.649 -1.101 5.355 1.00 98.50 207 ILE A O 1
ATOM 1729 N N . ILE A 1 208 ? -5.489 -1.332 5.976 1.00 98.31 208 ILE A N 1
ATOM 1730 C CA . ILE A 1 208 ? -5.156 0.086 5.926 1.00 98.31 208 ILE A CA 1
ATOM 1731 C C . ILE A 1 208 ? -4.074 0.310 4.877 1.00 98.31 208 ILE A C 1
ATOM 1733 O O . ILE A 1 208 ? -3.088 -0.420 4.808 1.00 98.31 208 ILE A O 1
ATOM 1737 N N . ASP A 1 209 ? -4.289 1.333 4.060 1.00 98.25 209 ASP A N 1
ATOM 1738 C CA . ASP A 1 209 ? -3.369 1.802 3.033 1.00 98.25 209 ASP A CA 1
ATOM 1739 C C . ASP A 1 209 ? -2.930 3.228 3.390 1.00 98.25 209 ASP A C 1
ATOM 1741 O O . ASP A 1 209 ? -3.740 4.168 3.395 1.00 98.25 209 ASP A O 1
ATOM 1745 N N . TRP A 1 210 ? -1.650 3.380 3.736 1.00 97.06 210 TRP A N 1
ATOM 1746 C CA . TRP A 1 210 ? -1.080 4.642 4.182 1.00 97.06 210 TRP A CA 1
ATOM 1747 C C . TRP A 1 210 ? -0.796 5.543 2.981 1.00 97.06 210 TRP A C 1
ATOM 1749 O O . TRP A 1 210 ? -0.316 5.127 1.919 1.00 97.06 210 TRP A O 1
ATOM 1759 N N . LYS A 1 211 ? -1.077 6.833 3.142 1.00 95.56 211 LYS A N 1
ATOM 1760 C CA . LYS A 1 211 ? -0.758 7.859 2.154 1.00 95.56 211 LYS A CA 1
ATOM 1761 C C . LYS A 1 211 ? -0.086 9.024 2.847 1.00 95.56 211 LYS A C 1
ATOM 1763 O O . LYS A 1 211 ? -0.565 9.522 3.850 1.00 95.56 211 LYS A O 1
ATOM 1768 N N . THR A 1 212 ? 1.012 9.497 2.274 1.00 92.44 212 THR A N 1
ATOM 1769 C CA . THR A 1 212 ? 1.750 10.667 2.778 1.00 92.44 212 THR A CA 1
ATOM 1770 C C . THR A 1 212 ? 1.326 11.973 2.098 1.00 92.44 212 THR A C 1
ATOM 1772 O O . THR A 1 212 ? 1.787 13.057 2.458 1.00 92.44 212 THR A O 1
ATOM 1775 N N . GLY A 1 213 ? 0.461 11.891 1.082 1.00 86.31 213 GLY A N 1
ATOM 1776 C CA . GLY A 1 213 ? -0.097 13.050 0.392 1.00 86.31 213 GLY A CA 1
ATOM 1777 C C . GLY A 1 213 ? -1.280 13.647 1.153 1.00 86.31 213 GLY A C 1
ATOM 1778 O O . GLY A 1 213 ? -2.235 12.940 1.452 1.00 86.31 213 GLY A O 1
ATOM 1779 N N . ARG A 1 214 ? -1.256 14.965 1.388 1.00 82.25 214 ARG A N 1
ATOM 1780 C CA . ARG A 1 214 ? -2.313 15.709 2.107 1.00 82.25 214 ARG A CA 1
ATOM 1781 C C . ARG A 1 214 ? -3.501 16.124 1.206 1.00 82.25 214 ARG A C 1
ATOM 1783 O O . ARG A 1 214 ? -4.448 16.749 1.664 1.00 82.25 214 ARG A O 1
ATOM 1790 N N . HIS A 1 215 ? -3.481 15.762 -0.083 1.00 78.25 215 HIS A N 1
ATOM 1791 C CA . HIS A 1 215 ? -4.452 16.202 -1.107 1.00 78.25 215 HIS A CA 1
ATOM 1792 C C . HIS A 1 215 ? -5.695 15.302 -1.259 1.00 78.25 215 HIS A C 1
ATOM 1794 O O . HIS A 1 215 ? -6.463 15.459 -2.207 1.00 78.25 215 HIS A O 1
ATOM 1800 N N . GLY A 1 216 ? -5.909 14.374 -0.324 1.00 85.19 216 GLY A N 1
ATOM 1801 C CA . GLY A 1 216 ? -7.050 13.460 -0.324 1.00 85.19 216 GLY A CA 1
ATOM 1802 C C . GLY A 1 216 ? -6.778 12.126 -1.020 1.00 85.19 216 GLY A C 1
ATOM 1803 O O . GLY A 1 216 ? -5.640 11.771 -1.331 1.00 85.19 216 GLY A O 1
ATOM 1804 N N . PHE A 1 217 ? -7.850 11.358 -1.221 1.00 93.44 217 PHE A N 1
ATOM 1805 C CA . PHE A 1 217 ? -7.790 10.004 -1.766 1.00 93.44 217 PHE A CA 1
ATOM 1806 C C . PHE A 1 217 ? -8.341 9.956 -3.188 1.00 93.44 217 PHE A C 1
ATOM 1808 O O . PHE A 1 217 ? -9.410 10.498 -3.463 1.00 93.44 217 PHE A O 1
ATOM 1815 N N . TYR A 1 218 ? -7.603 9.293 -4.076 1.00 92.00 218 TYR A N 1
ATOM 1816 C CA . TYR A 1 218 ? -7.959 9.140 -5.483 1.00 92.00 218 TYR A CA 1
ATOM 1817 C C . TYR A 1 218 ? -8.595 7.781 -5.739 1.00 92.00 218 TYR A C 1
ATOM 1819 O O . TYR A 1 218 ? -8.430 6.846 -4.955 1.00 92.00 218 TYR A O 1
ATOM 1827 N N . ARG A 1 219 ? -9.254 7.652 -6.891 1.00 94.00 219 ARG A N 1
ATOM 1828 C CA . ARG A 1 219 ? -9.902 6.412 -7.329 1.00 94.00 219 ARG A CA 1
ATOM 1829 C C . ARG A 1 219 ? -8.957 5.207 -7.306 1.00 94.00 219 ARG A C 1
ATOM 1831 O O . ARG A 1 219 ? -9.357 4.120 -6.906 1.00 94.00 219 ARG A O 1
ATOM 1838 N N . SER A 1 220 ? -7.693 5.405 -7.682 1.00 94.06 220 SER A N 1
ATOM 1839 C CA . SER A 1 220 ? -6.665 4.359 -7.631 1.00 94.06 220 SER A CA 1
ATOM 1840 C C . SER A 1 220 ? -6.368 3.869 -6.210 1.00 94.06 220 SER A C 1
ATOM 1842 O O . SER A 1 220 ? -6.086 2.689 -6.036 1.00 94.06 220 SER A O 1
ATOM 1844 N N . HIS A 1 221 ? -6.474 4.728 -5.191 1.00 95.38 221 HIS A N 1
ATOM 1845 C CA . HIS A 1 221 ? -6.288 4.330 -3.792 1.00 95.38 221 HIS A CA 1
ATOM 1846 C C . HIS A 1 221 ? -7.444 3.447 -3.303 1.00 95.38 221 HIS A C 1
ATOM 1848 O O . HIS A 1 221 ? -7.220 2.483 -2.574 1.00 95.38 221 HIS A O 1
ATOM 1854 N N . GLU A 1 222 ? -8.673 3.749 -3.733 1.00 96.19 222 GLU A N 1
ATOM 1855 C CA . GLU A 1 222 ? -9.847 2.926 -3.411 1.00 96.19 222 GLU A CA 1
ATOM 1856 C C . GLU A 1 222 ? -9.750 1.569 -4.114 1.00 96.19 222 GLU A C 1
ATOM 1858 O O . GLU A 1 222 ? -9.941 0.523 -3.498 1.00 96.19 222 GLU A O 1
ATOM 1863 N N . ALA A 1 223 ? -9.385 1.582 -5.401 1.00 97.44 223 ALA A N 1
ATOM 1864 C CA . ALA A 1 223 ? -9.221 0.368 -6.187 1.00 97.44 223 ALA A CA 1
ATOM 1865 C C . ALA A 1 223 ? -8.099 -0.535 -5.642 1.00 97.44 223 ALA A C 1
ATOM 1867 O O . ALA A 1 223 ? -8.257 -1.754 -5.603 1.00 97.44 223 ALA A O 1
ATOM 1868 N N . GLN A 1 224 ? -6.997 0.056 -5.165 1.00 98.12 224 GLN A N 1
ATOM 1869 C CA . GLN A 1 224 ? -5.892 -0.667 -4.534 1.00 98.12 224 GLN A CA 1
ATOM 1870 C C . GLN A 1 224 ? -6.358 -1.457 -3.305 1.00 98.12 224 GLN A C 1
ATOM 1872 O O . GLN A 1 224 ? -6.075 -2.650 -3.210 1.00 98.12 224 GLN A O 1
ATOM 1877 N N . LEU A 1 225 ? -7.129 -0.834 -2.409 1.00 98.38 225 LEU A N 1
ATOM 1878 C CA . LEU A 1 225 ? -7.685 -1.512 -1.234 1.00 98.38 225 LEU A CA 1
ATOM 1879 C C . LEU A 1 225 ? -8.631 -2.660 -1.603 1.00 98.38 225 LEU A C 1
ATOM 1881 O O . LEU A 1 225 ? -8.579 -3.722 -0.988 1.00 98.38 225 LEU A O 1
ATOM 1885 N N . GLN A 1 226 ? -9.467 -2.474 -2.624 1.00 98.00 226 GLN A N 1
ATOM 1886 C CA . GL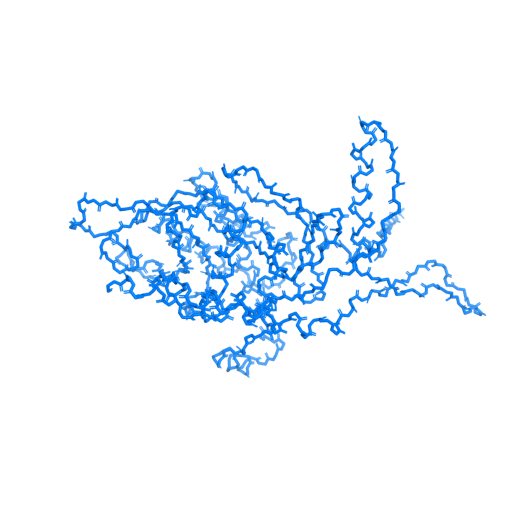N A 1 226 ? -10.379 -3.523 -3.089 1.00 98.00 226 GLN A CA 1
ATOM 1887 C C . GLN A 1 226 ? -9.617 -4.713 -3.703 1.00 98.00 226 GLN A C 1
ATOM 1889 O O . GLN A 1 226 ? -9.988 -5.864 -3.493 1.00 98.00 226 GLN A O 1
ATOM 1894 N N . MET A 1 227 ? -8.500 -4.470 -4.396 1.00 98.31 227 MET A N 1
ATOM 1895 C CA . MET A 1 227 ? -7.608 -5.547 -4.848 1.00 98.31 227 MET A CA 1
ATOM 1896 C C . MET A 1 227 ? -6.894 -6.242 -3.682 1.00 98.31 227 MET A C 1
ATOM 1898 O O . MET A 1 227 ? -6.728 -7.460 -3.705 1.00 98.31 227 MET A O 1
ATOM 1902 N N . TYR A 1 228 ? -6.492 -5.501 -2.649 1.00 98.44 228 TYR A N 1
ATOM 1903 C CA . TYR A 1 228 ? -5.905 -6.080 -1.437 1.00 98.44 228 TYR A CA 1
ATOM 1904 C C . TYR A 1 228 ? -6.891 -6.947 -0.658 1.00 98.44 228 TYR A C 1
ATOM 1906 O O . TYR A 1 228 ? -6.489 -7.985 -0.136 1.00 98.44 228 TYR A O 1
ATOM 1914 N N . ARG A 1 229 ? -8.178 -6.591 -0.651 1.00 97.25 229 ARG A N 1
ATOM 1915 C CA . ARG A 1 229 ? -9.237 -7.446 -0.109 1.00 97.25 229 ARG A CA 1
ATOM 1916 C C . ARG A 1 229 ? -9.259 -8.817 -0.789 1.00 97.25 229 ARG A C 1
ATOM 1918 O O . ARG A 1 229 ? -9.183 -9.815 -0.086 1.00 97.25 229 ARG A O 1
ATOM 1925 N N . LEU A 1 230 ? -9.236 -8.870 -2.126 1.00 96.38 230 LEU A N 1
ATOM 1926 C CA . LEU A 1 230 ? -9.176 -10.141 -2.868 1.00 96.38 230 LEU A CA 1
ATOM 1927 C C . LEU A 1 230 ? -7.931 -10.974 -2.513 1.00 96.38 230 LEU A C 1
ATOM 1929 O O . LEU A 1 230 ? -8.016 -12.197 -2.423 1.00 96.38 230 LEU A O 1
ATOM 1933 N N . LEU A 1 231 ? -6.776 -10.327 -2.297 1.00 97.38 231 LEU A N 1
ATOM 1934 C CA . LEU A 1 231 ? -5.557 -11.023 -1.866 1.00 97.38 231 LEU A CA 1
ATOM 1935 C C . LEU A 1 231 ? -5.730 -11.655 -0.484 1.00 97.38 231 LEU A C 1
ATOM 1937 O O . LEU A 1 231 ? -5.364 -12.814 -0.300 1.00 97.38 231 LEU A O 1
ATOM 1941 N N . VAL A 1 232 ? -6.273 -10.913 0.482 1.00 96.19 232 VAL A N 1
ATOM 1942 C CA . VAL A 1 232 ? -6.510 -11.432 1.836 1.00 96.19 232 VAL A CA 1
ATOM 1943 C C . VAL A 1 232 ? -7.539 -12.550 1.800 1.00 96.19 232 VAL A C 1
ATOM 1945 O O . VAL A 1 232 ? -7.297 -13.594 2.395 1.00 96.19 232 VAL A O 1
ATOM 1948 N N . GLU A 1 233 ? -8.623 -12.378 1.043 1.00 94.50 233 GLU A N 1
ATOM 1949 C CA . GLU A 1 233 ? -9.683 -13.378 0.945 1.00 94.50 233 GLU A CA 1
ATOM 1950 C C . GLU A 1 233 ? -9.198 -14.708 0.358 1.00 94.50 233 GLU A C 1
ATOM 1952 O O . GLU A 1 233 ? -9.568 -15.778 0.837 1.00 94.50 233 GLU A O 1
ATOM 1957 N N . GLU A 1 234 ? -8.315 -14.666 -0.641 1.00 94.56 234 GLU A N 1
ATOM 1958 C CA . GLU A 1 234 ? -7.737 -15.878 -1.224 1.00 94.56 234 GLU A CA 1
ATOM 1959 C C . GLU A 1 234 ? -6.682 -16.534 -0.321 1.00 94.56 234 GLU A C 1
ATOM 1961 O O . GLU A 1 234 ? -6.557 -17.764 -0.297 1.00 94.56 234 GLU A O 1
ATOM 1966 N N . ASN A 1 235 ? -5.882 -15.742 0.398 1.00 94.88 235 ASN A N 1
ATOM 1967 C CA . ASN A 1 235 ? -4.762 -16.267 1.182 1.00 94.88 235 ASN A CA 1
ATOM 1968 C C . ASN A 1 235 ? -5.173 -16.723 2.583 1.00 94.88 235 ASN A C 1
ATOM 1970 O O . ASN A 1 235 ? -4.635 -17.732 3.034 1.00 94.88 235 ASN A O 1
ATOM 1974 N N . PHE A 1 236 ? -6.143 -16.049 3.203 1.00 93.50 236 PHE A N 1
ATOM 1975 C CA . PHE A 1 236 ? -6.593 -16.292 4.575 1.00 93.50 236 PHE A CA 1
ATOM 1976 C C . PHE A 1 236 ? -8.128 -16.351 4.673 1.00 93.50 236 PHE A C 1
ATOM 1978 O O . PHE A 1 236 ? -8.735 -15.467 5.286 1.00 93.50 236 PHE A O 1
ATOM 1985 N N . PRO A 1 237 ? -8.793 -17.359 4.072 1.00 90.75 237 PRO A N 1
ATOM 1986 C CA . PRO A 1 237 ? -10.251 -17.492 4.132 1.00 90.75 237 PRO A CA 1
ATOM 1987 C C . PRO A 1 237 ? -10.813 -17.476 5.562 1.00 90.75 237 PRO A C 1
ATOM 1989 O O . PRO A 1 237 ? -11.898 -16.955 5.793 1.00 90.75 237 PRO A O 1
ATOM 1992 N N . GLU A 1 238 ? -10.059 -17.971 6.540 1.00 89.56 238 GLU A N 1
ATOM 1993 C CA . GLU A 1 238 ? -10.417 -17.951 7.959 1.00 89.56 238 GLU A CA 1
ATOM 1994 C C . GLU A 1 238 ? -10.554 -16.532 8.533 1.00 89.56 238 GLU A C 1
ATOM 1996 O O . GLU A 1 238 ? -11.349 -16.302 9.439 1.00 89.56 238 GLU A O 1
ATOM 2001 N N . LEU A 1 239 ? -9.827 -15.551 7.984 1.00 87.25 239 LEU A N 1
ATOM 2002 C CA . LEU A 1 239 ? -9.962 -14.146 8.376 1.00 87.25 239 LEU A CA 1
ATOM 2003 C C . LEU A 1 239 ? -11.192 -13.481 7.739 1.00 87.25 239 LEU A C 1
ATOM 2005 O O . LEU A 1 239 ? -11.586 -12.394 8.158 1.00 87.25 239 LEU A O 1
ATOM 2009 N N . THR A 1 240 ? -11.803 -14.124 6.738 1.00 77.38 240 THR A N 1
ATOM 2010 C CA . THR A 1 240 ? -12.946 -13.592 5.975 1.00 77.38 240 THR A CA 1
ATOM 2011 C C . THR A 1 240 ? -14.306 -13.997 6.523 1.00 77.38 240 THR A C 1
ATOM 2013 O O . THR A 1 240 ? -15.327 -13.519 6.034 1.00 77.38 240 THR A O 1
ATOM 2016 N N . GLU A 1 241 ? -14.343 -14.825 7.572 1.00 77.75 241 GLU A N 1
ATOM 2017 C CA . GLU A 1 241 ? -15.575 -15.096 8.327 1.00 77.75 241 GLU A CA 1
ATOM 2018 C C . GLU A 1 241 ? -16.152 -13.818 8.966 1.00 77.75 241 GLU A C 1
ATOM 2020 O O . GLU A 1 241 ? -17.308 -13.774 9.395 1.00 77.75 241 GLU A O 1
ATOM 2025 N N . HIS A 1 242 ? -15.350 -12.753 9.019 1.00 74.75 242 HIS A N 1
ATOM 2026 C CA . HIS A 1 242 ? -15.725 -11.440 9.510 1.00 74.75 242 HIS A CA 1
ATOM 2027 C C . HIS A 1 242 ? -15.616 -10.378 8.412 1.00 74.75 242 HIS A C 1
ATOM 2029 O O . HIS A 1 242 ? -14.817 -10.476 7.483 1.00 74.75 242 HIS A O 1
ATOM 2035 N N . GLU A 1 243 ? -16.419 -9.321 8.548 1.00 86.19 243 GLU A N 1
ATOM 2036 C CA . GLU A 1 243 ? -16.335 -8.142 7.687 1.00 86.19 243 GLU A CA 1
ATOM 2037 C C . GLU A 1 243 ? -14.918 -7.544 7.726 1.00 86.19 243 GLU A C 1
ATOM 2039 O O . GLU A 1 243 ? -14.404 -7.216 8.799 1.00 86.19 243 GLU A O 1
ATOM 2044 N N . ILE A 1 244 ? -14.316 -7.354 6.547 1.00 94.62 244 ILE A N 1
ATOM 2045 C CA . ILE A 1 244 ? -13.033 -6.665 6.386 1.00 94.62 244 ILE A CA 1
ATOM 2046 C C . ILE A 1 244 ? -13.302 -5.216 5.993 1.00 94.62 244 ILE A C 1
ATOM 2048 O O . ILE A 1 244 ? -13.739 -4.935 4.875 1.00 94.62 244 ILE A O 1
ATOM 2052 N N . LYS A 1 245 ? -12.998 -4.287 6.899 1.00 96.94 245 LYS A N 1
ATOM 2053 C CA . LYS A 1 245 ? -13.038 -2.857 6.601 1.00 96.94 245 LYS A CA 1
ATOM 2054 C C . LYS A 1 245 ? -11.826 -2.420 5.786 1.00 96.94 245 LYS A C 1
ATOM 2056 O O . LYS A 1 245 ? -10.711 -2.886 6.008 1.00 96.94 245 LYS A O 1
ATOM 2061 N N . LEU A 1 246 ? -12.029 -1.489 4.862 1.00 98.38 246 LEU A N 1
ATOM 2062 C CA . LEU A 1 246 ? -10.973 -0.964 3.998 1.00 98.38 246 LEU A CA 1
ATOM 2063 C C . LEU A 1 246 ? -10.794 0.527 4.250 1.00 98.38 246 LEU A C 1
ATOM 2065 O O . LEU A 1 246 ? -11.727 1.293 4.021 1.00 98.38 246 LEU A O 1
ATOM 2069 N N . TYR A 1 247 ? -9.605 0.954 4.669 1.00 98.44 247 TYR A N 1
ATOM 2070 C CA . TYR A 1 247 ? -9.349 2.355 4.988 1.00 98.44 247 TYR A CA 1
ATOM 2071 C C . TYR A 1 247 ? -8.159 2.918 4.228 1.00 98.44 247 TYR A C 1
ATOM 2073 O O . TYR A 1 247 ? -7.046 2.399 4.307 1.00 98.44 247 TYR A O 1
ATOM 2081 N N . ASN A 1 248 ? -8.377 4.043 3.547 1.00 98.25 248 ASN A N 1
ATOM 2082 C CA . ASN A 1 248 ? -7.261 4.919 3.215 1.00 98.25 248 ASN A CA 1
ATOM 2083 C C . ASN A 1 248 ? -7.042 5.883 4.382 1.00 98.25 248 ASN A C 1
ATOM 2085 O O . ASN A 1 248 ? -8.002 6.462 4.903 1.00 98.25 248 ASN A O 1
ATOM 2089 N N . TRP A 1 249 ? -5.779 6.089 4.744 1.00 97.88 249 TRP A N 1
ATOM 2090 C CA . TRP A 1 249 ? -5.366 7.012 5.796 1.00 97.88 249 TRP A CA 1
ATOM 2091 C C . TRP A 1 249 ? -4.316 7.993 5.265 1.00 97.88 249 TRP A C 1
ATOM 2093 O O . TRP A 1 249 ? -3.443 7.604 4.491 1.00 97.88 249 TRP A O 1
ATOM 2103 N N . ALA A 1 250 ? -4.393 9.262 5.667 1.00 97.44 250 ALA A N 1
ATOM 2104 C CA . ALA A 1 250 ? -3.385 10.274 5.352 1.00 97.44 250 ALA A CA 1
ATOM 2105 C C . ALA A 1 250 ? -3.237 11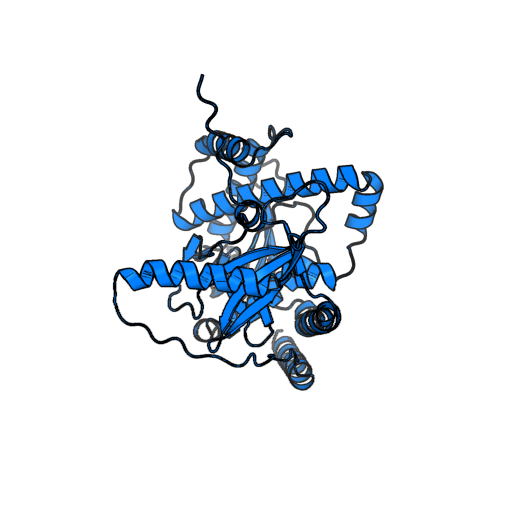.310 6.475 1.00 97.44 250 ALA A C 1
ATOM 2107 O O . ALA A 1 250 ? -4.249 11.676 7.079 1.00 97.44 250 ALA A O 1
ATOM 2108 N N . PRO A 1 251 ? -2.032 11.858 6.713 1.00 96.38 251 PRO A N 1
ATOM 2109 C CA . PRO A 1 251 ? -1.850 12.969 7.637 1.00 96.38 251 PRO A CA 1
ATOM 2110 C C . PRO A 1 251 ? -2.513 14.242 7.089 1.00 96.38 251 PRO A C 1
ATOM 2112 O O . PRO A 1 251 ? -2.748 14.380 5.882 1.00 96.38 251 PRO A O 1
ATOM 2115 N N . LYS A 1 252 ? -2.816 15.187 7.980 1.00 93.94 252 LYS A N 1
ATOM 2116 C CA . LYS A 1 252 ? -3.322 16.525 7.649 1.00 93.94 252 LYS A CA 1
ATOM 2117 C C . LYS A 1 252 ? -2.349 17.604 8.096 1.00 93.94 252 LYS A C 1
ATOM 2119 O O . LYS A 1 252 ? -1.527 17.377 8.973 1.00 93.94 252 LYS A O 1
ATOM 2124 N N . ASP A 1 253 ? -2.471 18.777 7.486 1.00 91.38 253 ASP A N 1
ATOM 2125 C CA . ASP A 1 253 ? -1.918 19.999 8.062 1.00 91.38 253 ASP A CA 1
ATOM 2126 C C . ASP A 1 253 ? -2.730 20.368 9.311 1.00 91.38 253 ASP A C 1
ATOM 2128 O O . ASP A 1 253 ? -3.963 20.309 9.287 1.00 91.38 253 ASP A O 1
ATOM 2132 N N . TRP A 1 254 ? -2.042 20.743 10.383 1.00 92.38 254 TRP A N 1
ATOM 2133 C CA . TRP A 1 254 ? -2.629 21.194 11.641 1.00 92.38 254 TRP A CA 1
ATOM 2134 C C . TRP A 1 254 ? -1.731 22.267 12.261 1.00 92.38 254 TRP A C 1
ATOM 2136 O O . TRP A 1 254 ? -0.516 22.229 12.079 1.00 92.38 254 TRP A O 1
ATOM 2146 N N . ASN A 1 255 ? -2.332 23.231 12.955 1.00 88.31 255 ASN A N 1
ATOM 2147 C CA . ASN A 1 255 ? -1.621 24.319 13.630 1.00 88.31 255 ASN A CA 1
ATOM 2148 C C . ASN A 1 255 ? -1.691 24.175 15.151 1.00 88.31 255 ASN A C 1
ATOM 2150 O O . ASN A 1 255 ? -0.726 24.509 15.828 1.00 88.31 255 ASN A O 1
ATOM 2154 N N . ASP A 1 256 ? -2.801 23.635 15.662 1.00 88.62 256 ASP A N 1
ATOM 2155 C CA . ASP A 1 256 ? -3.057 23.515 17.097 1.00 88.62 256 ASP A CA 1
ATOM 2156 C C . ASP A 1 256 ? -3.452 22.083 17.497 1.00 88.62 256 ASP A C 1
ATOM 2158 O O . ASP A 1 256 ? -3.818 21.242 16.668 1.00 88.62 256 ASP A O 1
ATOM 2162 N N . ASP A 1 257 ? -3.417 21.791 18.798 1.00 82.75 257 ASP A N 1
ATOM 2163 C CA . ASP A 1 257 ? -3.710 20.459 19.346 1.00 82.75 257 ASP A CA 1
ATOM 2164 C C . ASP A 1 257 ? -5.152 19.995 19.091 1.00 82.75 257 ASP A C 1
ATOM 2166 O O . ASP A 1 257 ? -5.392 18.793 18.951 1.00 82.75 257 ASP A O 1
ATOM 2170 N N . GLU A 1 258 ? -6.099 20.919 18.929 1.00 85.56 258 GLU A N 1
ATOM 2171 C CA . GLU A 1 258 ? -7.506 20.605 18.643 1.00 85.56 258 GLU A CA 1
ATOM 2172 C C . GLU A 1 258 ? -7.762 20.219 17.178 1.00 85.56 258 GLU A C 1
ATOM 2174 O O . GLU A 1 258 ? -8.770 19.573 16.871 1.00 85.56 258 GLU A O 1
ATOM 2179 N N . ASP A 1 259 ? -6.848 20.570 16.268 1.00 89.25 259 ASP A N 1
ATOM 2180 C CA . ASP A 1 259 ? -7.009 20.291 14.844 1.00 89.25 259 ASP A CA 1
ATOM 2181 C C . ASP A 1 259 ? -7.008 18.788 14.558 1.00 89.25 259 ASP A C 1
ATOM 2183 O O . ASP A 1 259 ? -6.293 17.989 15.170 1.00 89.25 259 ASP A O 1
ATOM 2187 N N . MET A 1 260 ? -7.776 18.379 13.553 1.00 88.62 260 MET A N 1
ATOM 2188 C CA . MET A 1 260 ? -7.788 16.982 13.146 1.00 88.62 260 MET A CA 1
ATOM 2189 C C . MET A 1 260 ? -6.457 16.606 12.484 1.00 88.62 260 MET A C 1
ATOM 2191 O O . MET A 1 260 ? -6.145 17.079 11.394 1.00 88.62 260 MET A O 1
ATOM 2195 N N . LYS A 1 261 ? -5.706 15.707 13.125 1.00 95.62 261 LYS A N 1
ATOM 2196 C CA . LYS A 1 261 ? -4.335 15.353 12.725 1.00 95.62 261 LYS A CA 1
ATOM 2197 C C . LYS A 1 261 ? -4.258 14.505 11.452 1.00 95.62 261 LYS A C 1
ATOM 2199 O O . LYS A 1 261 ? -3.258 14.529 10.745 1.00 95.62 261 LYS A O 1
ATOM 2204 N N . TYR A 1 262 ? -5.323 13.781 11.112 1.00 96.19 262 TYR A N 1
ATOM 2205 C CA . TYR A 1 262 ? -5.352 12.899 9.945 1.00 96.19 262 TYR A CA 1
ATOM 2206 C C . TYR A 1 262 ? -6.721 12.870 9.257 1.00 96.19 262 TYR A C 1
ATOM 2208 O O . TYR A 1 262 ? -7.743 13.302 9.787 1.00 96.19 262 TYR A O 1
ATOM 2216 N N . THR A 1 263 ? -6.753 12.350 8.034 1.00 95.75 263 THR A N 1
ATOM 2217 C CA . THR A 1 263 ? -7.979 11.965 7.334 1.00 95.75 263 THR A CA 1
ATOM 2218 C C . THR A 1 263 ? -8.001 10.460 7.182 1.00 95.75 263 THR A C 1
ATOM 2220 O O . THR A 1 263 ? -7.019 9.860 6.760 1.00 95.75 263 THR A O 1
ATOM 2223 N N . ILE A 1 264 ? -9.151 9.869 7.472 1.00 96.06 264 ILE A N 1
ATOM 2224 C CA . ILE A 1 264 ? -9.448 8.474 7.183 1.00 96.06 264 ILE A CA 1
ATOM 2225 C C . ILE A 1 264 ? -10.723 8.411 6.347 1.00 96.06 264 ILE A C 1
ATOM 2227 O O . ILE A 1 264 ? -11.625 9.234 6.531 1.00 96.06 264 ILE A O 1
ATOM 2231 N N . LYS A 1 265 ? -10.789 7.470 5.408 1.00 96.94 265 LYS A N 1
ATOM 2232 C CA . LYS A 1 265 ? -11.983 7.226 4.595 1.00 96.94 265 LYS A CA 1
ATOM 2233 C C . LYS A 1 265 ? -12.254 5.732 4.522 1.00 96.94 265 LYS A C 1
ATOM 2235 O O . LYS A 1 265 ? -11.379 4.985 4.089 1.00 96.94 265 LYS A O 1
ATOM 2240 N N . ASP A 1 266 ? -13.454 5.331 4.941 1.00 97.31 266 ASP A N 1
ATOM 2241 C CA . ASP A 1 266 ? -13.959 3.972 4.742 1.00 97.31 266 ASP A CA 1
ATOM 2242 C C . ASP A 1 266 ? -14.277 3.763 3.252 1.00 97.31 266 ASP A C 1
ATOM 2244 O O . ASP A 1 266 ? -15.080 4.490 2.662 1.00 97.31 266 ASP A O 1
ATOM 2248 N N . GLN A 1 267 ? -13.615 2.785 2.643 1.00 97.25 267 GLN A N 1
ATOM 2249 C CA . GLN A 1 267 ? -13.756 2.392 1.243 1.00 97.25 267 GLN A CA 1
ATOM 2250 C C . GLN A 1 267 ? -14.407 1.020 1.081 1.00 97.25 267 GLN A C 1
ATOM 2252 O O . GLN A 1 267 ? -14.480 0.522 -0.044 1.00 97.25 267 GLN A O 1
ATOM 2257 N N . THR A 1 268 ? -14.874 0.405 2.172 1.00 95.25 268 THR A N 1
ATOM 2258 C CA . THR A 1 268 ? -15.400 -0.970 2.198 1.00 95.25 268 THR A CA 1
ATOM 2259 C C . THR A 1 268 ? -16.476 -1.170 1.134 1.00 95.25 268 THR A C 1
ATOM 2261 O O . THR A 1 268 ? -16.386 -2.095 0.329 1.00 95.25 268 THR A O 1
ATOM 2264 N N . ASN A 1 269 ? -17.412 -0.219 1.052 1.00 93.25 269 ASN A N 1
ATOM 2265 C CA . ASN A 1 269 ? -18.544 -0.235 0.124 1.00 93.25 269 ASN A CA 1
ATOM 2266 C C . ASN A 1 269 ? -18.333 0.686 -1.095 1.00 93.25 269 ASN A C 1
ATOM 2268 O O . ASN A 1 269 ? -19.300 1.144 -1.710 1.00 93.25 269 ASN A O 1
ATOM 2272 N N . SER A 1 270 ? -17.080 1.007 -1.448 1.00 92.69 270 SER A N 1
ATOM 2273 C CA . SER A 1 270 ? -16.800 1.824 -2.636 1.00 92.69 270 SER A CA 1
ATOM 2274 C C . SER A 1 270 ? -17.299 1.124 -3.904 1.00 92.69 270 SER A C 1
ATOM 2276 O O . SER A 1 270 ? -17.083 -0.069 -4.117 1.00 92.69 270 SER A O 1
ATOM 2278 N N . LYS A 1 271 ? -17.908 1.901 -4.809 1.00 91.06 271 LYS A N 1
ATOM 2279 C CA . LYS A 1 271 ? -18.366 1.417 -6.122 1.00 91.06 271 LYS A CA 1
ATOM 2280 C C . LYS A 1 271 ? -17.217 0.921 -7.004 1.00 91.06 271 LYS A C 1
ATOM 2282 O O . LYS A 1 271 ? -17.472 0.225 -7.983 1.00 91.06 271 LYS A O 1
ATOM 2287 N N . GLU A 1 272 ? -15.968 1.253 -6.673 1.00 93.38 272 GLU A N 1
ATOM 2288 C CA . GLU A 1 272 ? -14.799 0.722 -7.379 1.00 93.38 272 GLU A CA 1
ATOM 2289 C C . GLU A 1 272 ? -14.660 -0.799 -7.246 1.00 93.38 272 GLU A C 1
ATOM 2291 O O . GLU A 1 272 ? -14.120 -1.421 -8.160 1.00 93.38 272 GLU A O 1
ATOM 2296 N N . ALA A 1 273 ? -15.228 -1.418 -6.203 1.00 92.19 273 ALA A N 1
ATOM 2297 C CA . ALA A 1 273 ? -15.267 -2.876 -6.048 1.00 92.19 273 ALA A CA 1
ATOM 2298 C C . ALA A 1 273 ? -15.885 -3.592 -7.268 1.00 92.19 273 ALA A C 1
ATOM 2300 O O . ALA A 1 273 ? -15.425 -4.663 -7.666 1.00 92.19 273 ALA A O 1
ATOM 2301 N N . LEU A 1 274 ? -16.872 -2.959 -7.918 1.00 90.81 274 LEU A N 1
ATOM 2302 C CA . LEU A 1 274 ? -17.545 -3.465 -9.123 1.00 90.81 274 LEU A CA 1
ATOM 2303 C C . LEU A 1 274 ? -16.639 -3.461 -10.369 1.00 90.81 274 LEU A C 1
ATOM 2305 O O . LEU A 1 274 ? -16.974 -4.052 -11.393 1.00 90.81 274 LEU A O 1
ATOM 2309 N N . ARG A 1 275 ? -15.506 -2.753 -10.330 1.00 93.12 275 ARG A N 1
ATOM 2310 C CA . ARG A 1 275 ? -14.629 -2.551 -11.493 1.00 93.12 275 ARG A CA 1
ATOM 2311 C C . ARG A 1 275 ? -13.328 -3.344 -11.423 1.00 93.12 275 ARG A C 1
ATOM 2313 O O . ARG A 1 275 ? -12.680 -3.500 -12.452 1.00 93.12 275 ARG A O 1
ATOM 2320 N N . ILE A 1 276 ? -12.972 -3.883 -10.257 1.00 95.50 276 ILE A N 1
ATOM 2321 C CA . ILE A 1 276 ? -11.669 -4.518 -10.022 1.00 95.50 276 ILE A CA 1
ATOM 2322 C C . ILE A 1 276 ? -11.376 -5.661 -10.989 1.00 95.50 276 ILE A C 1
ATOM 2324 O O . ILE A 1 276 ? -10.335 -5.652 -11.646 1.00 95.50 276 ILE A O 1
ATOM 2328 N N . LEU A 1 277 ? -12.303 -6.611 -11.131 1.00 94.25 277 LEU A N 1
ATOM 2329 C CA . LEU A 1 277 ? -12.099 -7.747 -12.031 1.00 94.25 277 LEU A CA 1
ATOM 2330 C C . LEU A 1 277 ? -11.993 -7.311 -13.501 1.00 94.25 277 LEU A C 1
ATOM 2332 O O . LEU A 1 277 ? -11.253 -7.925 -14.265 1.00 94.25 277 LEU A O 1
ATOM 2336 N N . ASN A 1 278 ? -12.647 -6.207 -13.882 1.00 93.19 278 ASN A N 1
ATOM 2337 C CA . ASN A 1 278 ? -12.513 -5.636 -15.222 1.00 93.19 278 ASN A CA 1
ATOM 2338 C C . ASN A 1 278 ? -11.123 -5.029 -15.445 1.00 93.19 278 ASN A C 1
ATOM 2340 O O . ASN A 1 278 ? -10.543 -5.247 -16.502 1.00 93.19 278 ASN A O 1
ATOM 2344 N N . TYR A 1 279 ? -10.553 -4.316 -14.466 1.00 95.12 279 TYR A N 1
ATOM 2345 C CA . TYR A 1 279 ? -9.174 -3.817 -14.576 1.00 95.12 279 TYR A CA 1
ATOM 2346 C C . TYR A 1 279 ? -8.185 -4.968 -14.757 1.00 95.12 279 TYR A C 1
ATOM 2348 O O . TYR A 1 279 ? -7.353 -4.936 -15.658 1.00 95.12 279 TYR A O 1
ATOM 2356 N N . ILE A 1 280 ? -8.318 -6.022 -13.950 1.00 94.44 280 ILE A N 1
ATOM 2357 C CA . ILE A 1 280 ? -7.470 -7.213 -14.056 1.00 94.44 280 ILE A CA 1
ATOM 2358 C C . ILE A 1 280 ? -7.604 -7.842 -15.449 1.00 94.44 280 ILE A C 1
ATOM 2360 O O . ILE A 1 280 ? -6.593 -8.112 -16.094 1.00 94.44 280 ILE A O 1
ATOM 2364 N N . ALA A 1 281 ? -8.834 -8.033 -15.934 1.00 91.56 281 ALA A N 1
ATOM 2365 C CA . ALA A 1 281 ? -9.088 -8.622 -17.245 1.00 91.56 281 ALA A CA 1
ATOM 2366 C C . ALA A 1 281 ? -8.498 -7.781 -18.390 1.00 91.56 281 ALA A C 1
ATOM 2368 O O . ALA A 1 281 ? -7.825 -8.333 -19.257 1.00 91.56 281 ALA A O 1
ATOM 2369 N N . ILE A 1 282 ? -8.692 -6.456 -18.371 1.00 91.88 282 ILE A N 1
ATOM 2370 C CA . ILE A 1 282 ? -8.131 -5.538 -19.377 1.00 91.88 282 ILE A CA 1
ATOM 2371 C C . ILE A 1 282 ? -6.604 -5.632 -19.379 1.00 91.88 282 ILE A C 1
ATOM 2373 O O . ILE A 1 282 ? -6.009 -5.884 -20.424 1.00 91.88 282 ILE A O 1
ATOM 2377 N N . TYR A 1 283 ? -5.970 -5.531 -18.206 1.00 92.75 283 TYR A N 1
ATOM 2378 C CA . TYR A 1 283 ? -4.516 -5.647 -18.107 1.00 92.75 283 TYR A CA 1
ATOM 2379 C C . TYR A 1 283 ? -4.008 -6.980 -18.664 1.00 92.75 283 TYR A C 1
ATOM 2381 O O . TYR A 1 283 ? -3.031 -7.013 -19.401 1.00 92.75 283 TYR A O 1
ATOM 2389 N N . GLN A 1 284 ? -4.671 -8.093 -18.339 1.00 88.56 284 GLN A N 1
ATOM 2390 C CA . GLN A 1 284 ? -4.278 -9.414 -18.832 1.00 88.56 284 GLN A CA 1
ATOM 2391 C C . GLN A 1 284 ? -4.393 -9.545 -20.355 1.00 88.56 284 GLN A C 1
ATOM 2393 O O . GLN A 1 284 ? -3.621 -10.299 -20.949 1.00 88.56 284 GLN A O 1
ATOM 2398 N N . VAL A 1 285 ? -5.353 -8.865 -20.986 1.00 86.69 285 VAL A N 1
ATOM 2399 C CA . VAL A 1 285 ? -5.477 -8.831 -22.449 1.00 86.69 285 VAL A CA 1
ATOM 2400 C C . VAL A 1 285 ? -4.320 -8.036 -23.051 1.00 86.69 285 VAL A C 1
ATOM 2402 O O . VAL A 1 285 ? -3.619 -8.567 -23.910 1.00 86.69 285 VAL A O 1
ATOM 2405 N N . ASP A 1 286 ? -4.061 -6.835 -22.539 1.00 85.19 286 ASP A N 1
ATOM 2406 C CA . ASP A 1 286 ? -3.029 -5.936 -23.070 1.00 85.19 286 ASP A CA 1
ATOM 2407 C C . ASP A 1 286 ? -1.600 -6.457 -22.817 1.00 85.19 286 ASP A C 1
ATOM 2409 O O . ASP A 1 286 ? -0.679 -6.236 -23.605 1.00 85.19 286 ASP A O 1
ATOM 2413 N N . GLU A 1 287 ? -1.380 -7.166 -21.707 1.00 78.75 287 GLU A N 1
ATOM 2414 C CA . GLU A 1 287 ? -0.060 -7.660 -21.308 1.00 78.75 287 GLU A CA 1
ATOM 2415 C C . GLU A 1 287 ? 0.360 -8.928 -22.067 1.00 78.75 287 GLU A C 1
ATOM 2417 O O . GLU A 1 287 ? 1.559 -9.171 -22.222 1.00 78.75 287 GLU A O 1
ATOM 2422 N N . LYS A 1 288 ? -0.586 -9.718 -22.606 1.00 64.06 288 LYS A N 1
ATOM 2423 C CA . LYS A 1 288 ? -0.282 -10.907 -23.437 1.00 64.06 288 LYS A CA 1
ATOM 2424 C C . LYS A 1 288 ? 0.595 -10.576 -24.650 1.00 64.06 288 LYS A C 1
ATOM 2426 O O . LYS A 1 288 ? 1.264 -11.462 -25.179 1.00 64.06 288 LYS A O 1
ATOM 2431 N N . GLU A 1 289 ? 0.638 -9.312 -25.057 1.00 57.47 289 GLU A N 1
ATOM 2432 C CA . GLU A 1 289 ? 1.459 -8.833 -26.168 1.00 57.47 289 GLU A CA 1
ATOM 2433 C C . GLU A 1 289 ? 2.908 -8.482 -25.759 1.00 57.47 289 GLU A C 1
ATOM 2435 O O . GLU A 1 289 ? 3.771 -8.309 -26.624 1.00 57.47 289 GLU A O 1
ATOM 2440 N N . LYS A 1 290 ? 3.232 -8.426 -24.454 1.00 66.69 290 LYS A N 1
ATOM 2441 C CA . LYS A 1 290 ? 4.529 -7.943 -23.942 1.00 66.69 290 LYS A CA 1
ATOM 2442 C C . LYS A 1 290 ? 5.432 -9.055 -23.397 1.00 66.69 290 LYS A C 1
ATOM 2444 O O . LYS A 1 290 ? 5.427 -9.390 -22.211 1.00 66.69 290 LYS A O 1
ATOM 2449 N N . ASN A 1 291 ? 6.338 -9.554 -24.239 1.00 66.94 291 ASN A N 1
ATOM 2450 C CA . ASN A 1 291 ? 7.435 -10.419 -23.787 1.00 66.94 291 ASN A CA 1
ATOM 2451 C C . ASN A 1 291 ? 8.641 -9.595 -23.313 1.00 66.94 291 ASN A C 1
ATOM 2453 O O . ASN A 1 291 ? 9.340 -8.971 -24.113 1.00 66.94 291 ASN A O 1
ATOM 2457 N N . HIS A 1 292 ? 8.925 -9.643 -22.009 1.00 73.75 292 HIS A N 1
ATOM 2458 C CA . HIS A 1 292 ? 10.040 -8.919 -21.396 1.00 73.75 292 HIS A CA 1
ATOM 2459 C C . HIS A 1 292 ? 11.353 -9.686 -21.603 1.00 73.75 292 HIS A C 1
ATOM 2461 O O . HIS A 1 292 ? 11.763 -10.501 -20.772 1.00 73.75 292 HIS A O 1
ATOM 2467 N N . LYS A 1 293 ? 12.004 -9.435 -22.742 1.00 78.12 293 LYS A N 1
ATOM 2468 C CA . LYS A 1 293 ? 13.305 -10.019 -23.086 1.00 78.12 293 LYS A CA 1
ATOM 2469 C C . LYS A 1 293 ? 14.435 -9.055 -22.765 1.00 78.12 293 LYS A C 1
ATOM 2471 O O . LYS A 1 293 ? 14.432 -7.906 -23.198 1.00 78.12 293 LYS A O 1
ATOM 2476 N N . PHE A 1 294 ? 15.455 -9.554 -22.083 1.00 73.56 294 PHE A N 1
ATOM 2477 C CA . PHE A 1 294 ? 16.644 -8.790 -21.748 1.00 73.56 294 PHE A CA 1
ATOM 2478 C C . PHE A 1 294 ? 17.770 -9.057 -22.730 1.00 73.56 294 PHE A C 1
ATOM 2480 O O . PHE A 1 294 ? 18.062 -10.198 -23.091 1.00 73.56 294 PHE A O 1
ATOM 2487 N N . LYS A 1 295 ? 18.438 -7.971 -23.123 1.00 80.69 295 LYS A N 1
ATOM 2488 C CA . LYS A 1 295 ? 19.681 -8.022 -23.883 1.00 80.69 295 LYS A CA 1
ATOM 2489 C C . LYS A 1 295 ? 20.828 -8.424 -22.955 1.00 80.69 295 LYS A C 1
ATOM 2491 O O . LYS A 1 295 ? 21.239 -7.637 -22.093 1.00 80.69 295 LYS A O 1
ATOM 2496 N N . VAL A 1 296 ? 21.352 -9.621 -23.175 1.00 79.50 296 VAL A N 1
ATOM 2497 C CA . VAL A 1 296 ? 22.536 -10.165 -22.513 1.00 79.50 296 VAL A CA 1
ATOM 2498 C C . VAL A 1 296 ? 23.718 -10.038 -23.471 1.00 79.50 296 VAL A C 1
ATOM 2500 O O . VAL A 1 296 ? 23.641 -10.467 -24.623 1.00 79.50 296 VAL A O 1
ATOM 2503 N N . LEU A 1 297 ? 24.783 -9.388 -23.000 1.00 82.75 297 LEU A N 1
ATOM 2504 C CA . LEU A 1 297 ? 26.046 -9.216 -23.713 1.00 82.75 297 LEU A CA 1
ATOM 2505 C C . LEU A 1 297 ? 27.152 -9.850 -22.872 1.00 82.75 297 LEU A C 1
ATOM 2507 O O . LEU A 1 297 ? 27.523 -9.302 -21.837 1.00 82.75 297 LEU A O 1
ATOM 2511 N N . GLU A 1 298 ? 27.642 -11.009 -23.302 1.00 79.50 298 GLU A N 1
ATOM 2512 C CA . GLU A 1 298 ? 28.585 -11.832 -22.536 1.00 79.50 298 GLU A CA 1
ATOM 2513 C C . GLU A 1 298 ? 29.684 -12.405 -23.430 1.00 79.50 298 GLU A C 1
ATOM 2515 O O . GLU A 1 298 ? 29.451 -12.696 -24.603 1.00 79.50 298 GLU A O 1
ATOM 2520 N N . GLY A 1 299 ? 30.873 -12.621 -22.866 1.00 81.12 299 GLY A N 1
ATOM 2521 C CA . GLY A 1 299 ? 32.045 -13.159 -23.562 1.00 81.12 299 GLY A CA 1
ATOM 2522 C C . GLY A 1 299 ? 32.995 -12.080 -24.094 1.00 81.12 299 GLY A C 1
ATOM 2523 O O . GLY A 1 299 ? 32.918 -10.917 -23.706 1.00 81.12 299 GLY A O 1
ATOM 2524 N N . VAL A 1 300 ? 33.928 -12.479 -24.963 1.00 83.00 300 VAL A N 1
ATOM 2525 C CA . VAL A 1 300 ? 35.014 -11.612 -25.455 1.00 83.00 300 VAL A CA 1
ATOM 2526 C C . VAL A 1 300 ? 34.708 -11.095 -26.860 1.00 83.00 300 VAL A C 1
ATOM 2528 O O . VAL A 1 300 ? 34.445 -11.881 -27.772 1.00 83.00 300 VAL A O 1
ATOM 2531 N N . LEU A 1 301 ? 34.792 -9.774 -27.042 1.00 88.00 301 LEU A N 1
ATOM 2532 C CA . LEU A 1 301 ? 34.728 -9.128 -28.354 1.00 88.00 301 LEU A CA 1
ATOM 2533 C C . LEU A 1 301 ? 36.114 -9.145 -29.006 1.00 88.00 301 LEU A C 1
ATOM 2535 O O . LEU A 1 301 ? 37.100 -8.762 -28.375 1.00 88.00 301 LEU A O 1
ATOM 2539 N N . ARG A 1 302 ? 36.192 -9.571 -30.269 1.00 85.88 302 ARG A N 1
ATOM 2540 C CA . ARG A 1 302 ? 37.441 -9.624 -31.040 1.00 85.88 302 ARG A CA 1
ATOM 2541 C C . ARG A 1 302 ? 37.298 -8.831 -32.331 1.00 85.88 302 ARG A C 1
ATOM 2543 O O . ARG A 1 302 ? 36.298 -8.947 -33.036 1.00 85.88 302 ARG A O 1
ATOM 2550 N N . ILE A 1 303 ? 38.297 -7.998 -32.624 1.00 88.56 303 ILE A N 1
ATOM 2551 C CA . ILE A 1 303 ? 38.333 -7.197 -33.852 1.00 88.56 303 ILE A CA 1
ATOM 2552 C C . ILE A 1 303 ? 38.407 -8.149 -35.048 1.00 88.56 303 ILE A C 1
ATOM 2554 O O . ILE A 1 303 ? 39.252 -9.038 -35.078 1.00 88.56 303 ILE A O 1
ATOM 2558 N N . GLY A 1 304 ? 37.526 -7.951 -36.029 1.00 85.56 304 GLY A N 1
ATOM 2559 C CA . GLY A 1 304 ? 37.455 -8.785 -37.232 1.00 85.56 304 GLY A CA 1
ATOM 2560 C C . GLY A 1 304 ? 36.551 -10.016 -37.111 1.00 85.56 304 GLY A C 1
ATOM 2561 O O . GLY A 1 304 ? 36.333 -10.684 -38.117 1.00 85.56 304 GLY A O 1
ATOM 2562 N N . GLU A 1 305 ? 35.968 -10.288 -35.939 1.00 82.38 305 GLU A N 1
ATOM 2563 C CA . GLU A 1 305 ? 35.030 -11.398 -35.753 1.00 82.38 305 GLU A CA 1
ATOM 2564 C C . GLU A 1 305 ? 33.604 -10.900 -35.462 1.00 82.38 305 GLU A C 1
ATOM 2566 O O . GLU A 1 305 ? 33.378 -9.975 -34.676 1.00 82.38 305 GLU A O 1
ATOM 2571 N N . ARG A 1 306 ? 32.607 -11.531 -36.093 1.00 72.50 306 ARG A N 1
ATOM 2572 C CA . ARG A 1 306 ? 31.184 -11.279 -35.826 1.00 72.50 306 ARG A CA 1
ATOM 2573 C C . ARG A 1 306 ? 30.710 -12.293 -34.782 1.00 72.50 306 ARG A C 1
ATOM 2575 O O . ARG A 1 306 ? 30.270 -13.384 -35.131 1.00 72.50 306 ARG A O 1
ATOM 2582 N N . ASN A 1 307 ? 30.839 -11.951 -33.503 1.00 68.44 307 ASN A N 1
ATOM 2583 C CA . ASN A 1 307 ? 30.665 -12.924 -32.421 1.00 68.44 307 ASN A CA 1
ATOM 2584 C C . ASN A 1 307 ? 29.241 -12.944 -31.839 1.00 68.44 307 ASN A C 1
ATOM 2586 O O . ASN A 1 307 ? 28.574 -11.917 -31.713 1.00 68.44 307 ASN A O 1
ATOM 2590 N N . GLY A 1 308 ? 28.786 -14.141 -31.446 1.00 75.62 308 GLY A N 1
ATOM 2591 C CA . GLY A 1 308 ? 27.466 -14.430 -30.860 1.00 75.62 308 GLY A CA 1
ATOM 2592 C C . GLY A 1 308 ? 27.294 -13.987 -29.400 1.00 75.62 308 GLY A C 1
ATOM 2593 O O . GLY A 1 308 ? 26.552 -14.614 -28.646 1.00 75.62 308 GLY A O 1
ATOM 2594 N N . ASN A 1 309 ? 27.994 -12.927 -28.985 1.00 84.38 309 ASN A N 1
ATOM 2595 C CA . ASN A 1 309 ? 27.971 -12.398 -27.617 1.00 84.38 309 ASN A CA 1
ATOM 2596 C C . ASN A 1 309 ? 26.630 -11.755 -27.243 1.00 84.38 309 ASN A C 1
ATOM 2598 O O . ASN A 1 309 ? 26.395 -11.475 -26.074 1.00 84.38 309 ASN A O 1
ATOM 2602 N N . LEU A 1 310 ? 25.767 -11.500 -28.227 1.00 85.12 310 LEU A N 1
ATOM 2603 C CA . LEU A 1 310 ? 24.438 -10.939 -28.045 1.00 85.12 310 LEU A CA 1
ATOM 2604 C C . LEU A 1 310 ? 23.389 -12.050 -27.966 1.00 85.12 310 LEU A C 1
ATOM 2606 O O . LEU A 1 310 ? 23.147 -12.749 -28.947 1.00 85.12 310 LEU A O 1
ATOM 2610 N N . LYS A 1 311 ? 22.714 -12.153 -26.820 1.00 84.00 311 LYS A N 1
ATOM 2611 C CA . LYS A 1 311 ? 21.553 -13.027 -26.617 1.00 84.00 311 LYS A CA 1
ATOM 2612 C C . LYS A 1 311 ? 20.374 -12.235 -26.062 1.00 84.00 311 LYS A C 1
ATOM 2614 O O . LYS A 1 311 ? 20.553 -11.251 -25.346 1.00 84.00 311 LYS A O 1
ATOM 2619 N N . TYR A 1 312 ? 19.167 -12.689 -26.382 1.00 82.31 312 TYR A N 1
ATOM 2620 C CA . TYR A 1 312 ? 17.933 -12.216 -25.760 1.00 82.31 312 TYR A CA 1
ATOM 2621 C C . TYR A 1 312 ? 17.397 -13.327 -24.866 1.00 82.31 312 TYR A C 1
ATOM 2623 O O . TYR A 1 312 ? 17.129 -14.423 -25.356 1.00 82.31 312 TYR A O 1
ATOM 2631 N N . VAL A 1 313 ? 17.270 -13.055 -23.570 1.00 80.81 313 VAL A N 1
ATOM 2632 C CA . VAL A 1 313 ? 16.806 -14.030 -22.572 1.00 80.81 313 VAL A CA 1
ATOM 2633 C C . VAL A 1 313 ? 15.497 -13.536 -21.971 1.00 80.81 313 VAL A C 1
ATOM 2635 O O . VAL A 1 313 ? 15.350 -12.337 -21.731 1.00 80.81 313 VAL A O 1
ATOM 2638 N N . ASP A 1 314 ? 14.539 -14.435 -21.755 1.00 82.69 314 ASP A N 1
ATOM 2639 C CA . ASP A 1 314 ? 13.309 -14.094 -21.041 1.00 82.69 314 ASP A CA 1
ATOM 2640 C C . ASP A 1 314 ? 13.620 -13.798 -19.572 1.00 82.69 314 ASP A C 1
ATOM 2642 O O . ASP A 1 314 ? 14.365 -14.538 -18.922 1.00 82.69 314 ASP A O 1
ATOM 2646 N N . TYR A 1 315 ? 13.044 -12.727 -19.031 1.00 80.75 315 TYR A N 1
ATOM 2647 C CA . TYR A 1 315 ? 13.250 -12.377 -17.629 1.00 80.75 315 TYR A CA 1
ATOM 2648 C C . TYR A 1 315 ? 12.827 -13.498 -16.670 1.00 80.75 315 TYR A C 1
ATOM 2650 O O . TYR A 1 315 ? 13.485 -13.739 -15.660 1.00 80.75 315 TYR A O 1
ATOM 2658 N N . SER A 1 316 ? 11.761 -14.223 -17.000 1.00 81.25 316 SER A N 1
ATOM 2659 C CA . SER A 1 316 ? 11.245 -15.322 -16.181 1.00 81.25 316 SER A CA 1
ATOM 2660 C C . SER A 1 316 ? 12.233 -16.487 -16.128 1.00 81.25 316 SER A C 1
ATOM 2662 O O . SER A 1 316 ? 12.420 -17.089 -15.072 1.00 81.25 316 SER A O 1
ATOM 2664 N N . ASP A 1 317 ? 12.924 -16.769 -17.239 1.00 82.06 317 ASP A N 1
ATOM 2665 C CA . ASP A 1 317 ? 13.978 -17.787 -17.277 1.00 82.06 317 ASP A CA 1
ATOM 2666 C C . ASP A 1 317 ? 15.193 -17.350 -16.428 1.00 82.06 317 ASP A C 1
ATOM 2668 O O . ASP A 1 317 ? 15.828 -18.185 -15.780 1.00 82.06 317 ASP A O 1
ATOM 2672 N N . MET A 1 318 ? 15.508 -16.047 -16.380 1.00 79.69 318 MET A N 1
ATOM 2673 C CA . MET A 1 318 ? 16.561 -15.509 -15.503 1.00 79.69 318 MET A CA 1
ATOM 2674 C C . MET A 1 318 ? 16.192 -15.637 -14.019 1.00 79.69 318 MET A C 1
ATOM 2676 O O . MET A 1 318 ? 17.009 -16.090 -13.216 1.00 79.69 318 MET A O 1
ATOM 2680 N N . VAL A 1 319 ? 14.954 -15.283 -13.660 1.00 82.25 319 VAL A N 1
ATOM 2681 C CA . VAL A 1 319 ? 14.432 -15.428 -12.294 1.00 82.25 319 VAL A CA 1
ATOM 2682 C C . VAL A 1 319 ? 14.465 -16.885 -11.849 1.00 82.25 319 VAL A C 1
ATOM 2684 O O . VAL A 1 319 ? 14.949 -17.164 -10.754 1.00 82.25 319 VAL A O 1
ATOM 2687 N N . ARG A 1 320 ? 14.012 -17.813 -12.703 1.00 85.00 320 ARG A N 1
ATOM 2688 C CA . ARG A 1 320 ? 14.008 -19.251 -12.406 1.00 85.00 320 ARG A CA 1
ATOM 2689 C C . ARG A 1 320 ? 15.398 -19.744 -12.019 1.00 85.00 320 ARG A C 1
ATOM 2691 O O . ARG A 1 320 ? 15.566 -20.247 -10.918 1.00 85.00 320 ARG A O 1
ATOM 2698 N N . LYS A 1 321 ? 16.413 -19.454 -12.840 1.00 82.12 321 LYS A N 1
ATOM 2699 C CA . LYS A 1 321 ? 17.808 -19.812 -12.533 1.00 82.12 321 LYS A CA 1
ATOM 2700 C C . LYS A 1 321 ? 18.281 -19.265 -11.183 1.00 82.12 321 LYS A C 1
ATOM 2702 O O . LYS A 1 321 ? 19.007 -19.951 -10.473 1.00 82.12 321 LYS A O 1
ATOM 2707 N N . LYS A 1 322 ? 17.878 -18.042 -10.813 1.00 80.69 322 LYS A N 1
ATOM 2708 C CA . LYS A 1 322 ? 18.247 -17.435 -9.523 1.00 80.69 322 LYS A CA 1
ATOM 2709 C C . LYS A 1 322 ? 17.542 -18.120 -8.349 1.00 80.69 322 LYS A C 1
ATOM 2711 O O . LYS A 1 322 ? 18.174 -18.326 -7.316 1.00 80.69 322 LYS A O 1
ATOM 2716 N N . ILE A 1 323 ? 16.270 -18.485 -8.502 1.00 83.06 323 ILE A N 1
ATOM 2717 C CA . ILE A 1 323 ? 15.530 -19.266 -7.501 1.00 83.06 323 ILE A CA 1
ATOM 2718 C C . ILE A 1 323 ? 16.182 -20.640 -7.326 1.00 83.06 323 ILE A C 1
ATOM 2720 O O . ILE A 1 323 ? 16.533 -20.986 -6.200 1.00 83.06 323 ILE A O 1
ATOM 2724 N N . ASP A 1 324 ? 16.435 -21.350 -8.426 1.00 81.38 324 ASP A N 1
ATOM 2725 C CA . ASP A 1 324 ? 17.046 -22.681 -8.415 1.00 81.38 324 ASP A CA 1
ATOM 2726 C C . ASP A 1 324 ? 18.431 -22.629 -7.758 1.00 81.38 324 ASP A C 1
ATOM 2728 O O . ASP A 1 324 ? 18.689 -23.366 -6.815 1.00 81.38 324 ASP A O 1
ATOM 2732 N N . SER A 1 325 ? 19.281 -21.665 -8.143 1.00 73.94 325 SER A N 1
ATOM 2733 C CA . SER A 1 325 ? 20.614 -21.497 -7.543 1.00 73.94 325 SER A CA 1
ATOM 2734 C C . SER A 1 325 ? 20.576 -21.242 -6.030 1.00 73.94 325 SER A C 1
ATOM 2736 O O . SER A 1 325 ? 21.427 -21.745 -5.301 1.00 73.94 325 SER A O 1
ATOM 2738 N N . LYS A 1 326 ? 19.572 -20.506 -5.527 1.00 66.38 326 LYS A N 1
ATOM 2739 C CA . LYS A 1 326 ? 19.377 -20.305 -4.083 1.00 66.38 326 LYS A CA 1
ATOM 2740 C C . LYS A 1 326 ? 18.878 -21.571 -3.386 1.00 66.38 326 LYS A C 1
ATOM 2742 O O . LYS A 1 326 ? 19.242 -21.788 -2.237 1.00 66.38 326 LYS A O 1
ATOM 2747 N N . GLN A 1 327 ? 18.068 -22.394 -4.051 1.00 61.66 327 GLN A N 1
ATOM 2748 C CA . GLN A 1 327 ? 17.613 -23.677 -3.507 1.00 61.66 327 GLN A CA 1
ATOM 2749 C C . GLN A 1 327 ? 18.735 -24.724 -3.491 1.00 61.66 327 GLN A C 1
ATOM 2751 O O . GLN A 1 327 ? 18.831 -25.472 -2.525 1.00 61.66 327 GLN A O 1
ATOM 2756 N N . THR A 1 328 ? 19.632 -24.745 -4.485 1.00 52.19 328 THR A N 1
ATOM 2757 C CA . THR A 1 328 ? 20.800 -25.645 -4.504 1.00 52.19 328 THR A CA 1
ATOM 2758 C C . THR A 1 328 ? 21.737 -25.384 -3.322 1.00 52.19 328 THR A C 1
ATOM 2760 O O . THR A 1 328 ? 22.138 -26.330 -2.657 1.00 52.19 328 THR A O 1
ATOM 2763 N N . VAL A 1 329 ? 21.995 -24.115 -2.978 1.00 52.72 329 VAL A N 1
ATOM 2764 C CA . VAL A 1 329 ? 22.823 -23.741 -1.810 1.00 52.72 329 VAL A CA 1
ATOM 2765 C C . VAL A 1 329 ? 22.184 -24.168 -0.478 1.00 52.72 329 VAL A C 1
ATOM 2767 O O . VAL A 1 329 ? 22.895 -24.504 0.461 1.00 52.72 329 VAL A O 1
ATOM 2770 N N . VAL A 1 330 ? 20.849 -24.202 -0.386 1.00 50.31 330 VAL A N 1
ATOM 2771 C CA . VAL A 1 330 ? 20.123 -24.679 0.812 1.00 50.31 330 VAL A CA 1
ATOM 2772 C C . VAL A 1 330 ? 20.065 -26.215 0.868 1.00 50.31 330 VAL A C 1
ATOM 2774 O O . VAL A 1 330 ? 20.103 -26.801 1.948 1.00 50.31 330 VAL A O 1
ATOM 2777 N N . ASN A 1 331 ? 20.013 -26.883 -0.287 1.00 42.44 331 ASN A N 1
ATOM 2778 C CA . ASN A 1 331 ? 19.957 -28.343 -0.389 1.00 42.44 331 ASN A CA 1
ATOM 2779 C C . ASN A 1 331 ? 21.336 -29.023 -0.272 1.00 42.44 331 ASN A C 1
ATOM 2781 O O . ASN A 1 331 ? 21.396 -30.215 0.016 1.00 42.44 331 ASN A O 1
ATOM 2785 N N . GLU A 1 332 ? 22.448 -28.296 -0.409 1.00 41.38 332 GLU A N 1
ATOM 2786 C CA . GLU A 1 332 ? 23.791 -28.819 -0.095 1.00 41.38 332 GLU A CA 1
ATOM 2787 C C . GLU A 1 332 ? 24.005 -29.078 1.415 1.00 41.38 332 GLU A C 1
ATOM 2789 O O . GLU A 1 332 ? 24.916 -29.816 1.784 1.00 41.38 332 GLU A O 1
ATOM 2794 N N . GLU A 1 333 ? 23.115 -28.596 2.296 1.00 44.28 333 GLU A N 1
ATOM 2795 C CA . GLU A 1 333 ? 23.075 -28.985 3.719 1.00 44.28 333 GLU A CA 1
ATOM 2796 C C . GLU A 1 333 ? 22.130 -30.167 4.020 1.00 44.28 333 GLU A C 1
ATOM 2798 O O . GLU A 1 333 ? 22.148 -30.706 5.130 1.00 44.28 333 GLU A O 1
ATOM 2803 N N . LYS A 1 334 ? 21.332 -30.637 3.050 1.00 40.84 334 LYS A N 1
ATOM 2804 C CA . LYS A 1 334 ? 20.502 -31.849 3.168 1.00 40.84 334 LYS A CA 1
ATOM 2805 C C . LYS A 1 334 ? 20.384 -32.547 1.810 1.00 40.84 334 LYS A C 1
ATOM 2807 O O . LYS A 1 334 ? 19.503 -32.242 1.016 1.00 40.84 334 LYS A O 1
ATOM 2812 N N . ASN A 1 335 ? 21.283 -33.506 1.587 1.00 37.72 335 ASN A N 1
ATOM 2813 C CA . ASN A 1 335 ? 21.380 -34.355 0.395 1.00 37.72 335 ASN A CA 1
ATOM 2814 C C . ASN A 1 335 ? 20.039 -34.824 -0.202 1.00 37.72 335 ASN A C 1
ATOM 2816 O O . ASN A 1 335 ? 19.174 -35.318 0.521 1.00 37.72 335 ASN A O 1
ATOM 2820 N N . GLY A 1 336 ? 20.004 -34.881 -1.542 1.00 33.31 336 GLY A N 1
ATOM 2821 C CA . GLY A 1 336 ? 19.228 -35.868 -2.305 1.00 33.31 336 GLY A CA 1
ATOM 2822 C C . GLY A 1 336 ? 18.442 -35.306 -3.492 1.00 33.31 336 GLY A C 1
ATOM 2823 O O . GLY A 1 336 ? 17.277 -34.961 -3.356 1.00 33.31 336 GLY A O 1
ATOM 2824 N N . SER A 1 337 ? 19.086 -35.256 -4.657 1.00 36.06 337 SER A N 1
ATOM 2825 C CA . SER A 1 337 ? 18.598 -34.788 -5.965 1.00 36.06 337 SER A CA 1
ATOM 2826 C C . SER A 1 337 ? 17.528 -35.665 -6.636 1.00 36.06 337 SER A C 1
ATOM 2828 O O . SER A 1 337 ? 17.718 -36.876 -6.710 1.00 36.06 337 SER A O 1
ATOM 2830 N N . GLU A 1 338 ? 16.549 -35.041 -7.303 1.00 31.58 338 GLU A N 1
ATOM 2831 C CA . GLU A 1 338 ? 15.926 -35.532 -8.549 1.00 31.58 338 GLU A CA 1
ATOM 2832 C C . GLU A 1 338 ? 15.514 -34.335 -9.433 1.00 31.58 338 GLU A C 1
ATOM 2834 O O . GLU A 1 338 ? 14.647 -33.546 -9.060 1.00 31.58 338 GLU A O 1
ATOM 2839 N N . GLU A 1 339 ? 16.114 -34.198 -10.620 1.00 30.88 339 GLU A N 1
ATOM 2840 C CA . GLU A 1 339 ? 15.653 -33.268 -11.660 1.00 30.88 339 GLU A CA 1
ATOM 2841 C C . GLU A 1 339 ? 14.575 -33.947 -12.519 1.00 30.88 339 GLU A C 1
ATOM 2843 O O . GLU A 1 339 ? 14.834 -34.946 -13.193 1.00 30.88 339 GLU A O 1
ATOM 2848 N N . LYS A 1 340 ? 13.357 -33.389 -12.535 1.00 32.59 340 LYS A N 1
ATOM 2849 C CA . LYS A 1 340 ? 12.309 -33.750 -13.501 1.00 32.59 340 LYS A CA 1
ATOM 2850 C C . LYS A 1 340 ? 12.144 -32.635 -14.527 1.00 32.59 340 LYS A C 1
ATOM 2852 O O . LYS A 1 340 ? 11.927 -31.479 -14.180 1.00 32.59 340 LYS A O 1
ATOM 2857 N N . ASN A 1 341 ? 12.207 -33.014 -15.801 1.00 30.86 341 ASN A N 1
ATOM 2858 C CA . ASN A 1 341 ? 11.831 -32.172 -16.932 1.00 30.86 341 ASN A CA 1
ATOM 2859 C C . ASN A 1 341 ? 10.320 -31.900 -16.869 1.00 30.86 341 ASN A C 1
ATOM 2861 O O . ASN A 1 341 ? 9.522 -32.820 -17.046 1.00 30.86 341 ASN A O 1
ATOM 2865 N N . ILE A 1 342 ? 9.933 -30.652 -16.600 1.00 39.81 342 ILE A N 1
ATOM 2866 C CA . ILE A 1 342 ? 8.534 -30.212 -16.587 1.00 39.81 342 ILE A CA 1
ATOM 2867 C C . ILE A 1 342 ? 8.261 -29.478 -17.903 1.00 39.81 342 ILE A C 1
ATOM 2869 O O . ILE A 1 342 ? 8.859 -28.437 -18.189 1.00 39.81 342 ILE A O 1
ATOM 2873 N N . GLU A 1 343 ? 7.367 -30.040 -18.719 1.00 30.83 343 GLU A N 1
ATOM 2874 C CA . GLU A 1 343 ? 6.790 -29.359 -19.878 1.00 30.83 343 GLU A CA 1
ATOM 2875 C C . GLU A 1 343 ? 6.142 -28.043 -19.431 1.00 30.83 343 GLU A C 1
ATOM 2877 O O . GLU A 1 343 ? 5.332 -28.033 -18.508 1.00 30.83 343 GLU A O 1
ATOM 2882 N N . LYS A 1 344 ? 6.491 -26.927 -20.087 1.00 35.09 344 LYS A N 1
ATOM 2883 C CA . LYS A 1 344 ? 5.891 -25.610 -19.826 1.00 35.09 344 LYS A CA 1
ATOM 2884 C C . LYS A 1 344 ? 4.391 -25.675 -20.154 1.00 35.09 344 LYS A C 1
ATOM 2886 O O . LYS A 1 344 ? 4.035 -25.539 -21.326 1.00 35.09 344 LYS A O 1
ATOM 2891 N N . LYS A 1 345 ? 3.501 -25.828 -19.165 1.00 37.41 345 LYS A N 1
ATOM 2892 C CA . LYS A 1 345 ? 2.084 -25.521 -19.384 1.00 37.41 345 LYS A CA 1
ATOM 2893 C C . LYS A 1 345 ? 1.947 -24.004 -19.369 1.00 37.41 345 LYS A C 1
ATOM 2895 O O . LYS A 1 345 ? 2.252 -23.332 -18.395 1.00 37.41 345 LYS A O 1
ATOM 2900 N N . GLN A 1 346 ? 1.502 -23.421 -20.477 1.00 39.09 346 GLN A N 1
ATOM 2901 C CA . GLN A 1 346 ? 1.047 -22.035 -20.442 1.00 39.09 346 GLN A CA 1
ATOM 2902 C C . GLN A 1 346 ? -0.257 -21.991 -19.639 1.00 39.09 346 GLN A C 1
ATOM 2904 O O . GLN A 1 346 ? -1.312 -22.364 -20.150 1.00 39.09 346 GLN A O 1
ATOM 2909 N N . PHE A 1 347 ? -0.196 -21.539 -18.385 1.00 42.50 347 PHE A N 1
ATOM 2910 C CA . PHE A 1 347 ? -1.395 -21.140 -17.649 1.00 42.50 347 PHE A CA 1
ATOM 2911 C C . PHE A 1 347 ? -2.027 -19.943 -18.364 1.00 42.50 347 PHE A C 1
ATOM 2913 O O . PHE A 1 347 ? -1.517 -18.823 -18.307 1.00 42.50 347 PHE A O 1
ATOM 2920 N N . ALA A 1 348 ? -3.125 -20.185 -19.076 1.00 44.38 348 ALA A N 1
ATOM 2921 C CA . ALA A 1 348 ? -3.876 -19.131 -19.737 1.00 44.38 348 ALA A CA 1
ATOM 2922 C C . ALA A 1 348 ? -4.540 -18.222 -18.680 1.00 44.38 348 ALA A C 1
ATOM 2924 O O . ALA A 1 348 ? -5.260 -18.721 -17.815 1.00 44.38 348 ALA A O 1
ATOM 2925 N N . PRO A 1 349 ? -4.346 -16.892 -18.735 1.00 47.97 349 PRO A N 1
ATOM 2926 C CA . PRO A 1 349 ? -5.139 -15.947 -17.962 1.00 47.97 349 PRO A CA 1
ATOM 2927 C C . PRO A 1 349 ? -6.533 -15.860 -18.581 1.00 47.97 349 PRO A C 1
ATOM 2929 O O . PRO A 1 349 ? -6.659 -15.421 -19.733 1.00 47.97 349 PRO A O 1
ATOM 2932 N N . GLN A 1 350 ? -7.550 -16.264 -17.827 1.00 59.88 350 GLN A N 1
ATOM 2933 C CA . GLN A 1 350 ? -8.942 -15.904 -18.068 1.00 59.88 350 GLN A CA 1
ATOM 2934 C C . GLN A 1 350 ? -9.610 -15.696 -16.710 1.00 59.88 350 GLN A C 1
ATOM 2936 O O . GLN A 1 350 ? -9.944 -16.659 -16.029 1.00 59.88 350 GLN A O 1
ATOM 2941 N N . VAL A 1 351 ? -9.801 -14.434 -16.314 1.00 65.12 351 VAL A N 1
ATOM 2942 C CA . VAL A 1 351 ? -10.911 -14.118 -15.409 1.00 65.12 351 VAL A CA 1
ATOM 2943 C C . VAL A 1 351 ? -12.175 -14.545 -16.153 1.00 65.12 351 VAL A C 1
ATOM 2945 O O . VAL A 1 351 ? -12.462 -14.011 -17.226 1.00 65.12 351 VAL A O 1
ATOM 2948 N N . ASP A 1 352 ? -12.871 -15.557 -15.643 1.00 73.88 352 ASP A N 1
ATOM 2949 C CA . ASP A 1 352 ? -14.089 -16.069 -16.269 1.00 73.88 352 ASP A CA 1
ATOM 2950 C C . ASP A 1 352 ? -15.164 -14.964 -16.247 1.00 73.88 352 ASP A C 1
ATOM 2952 O O . ASP A 1 352 ? -15.457 -14.422 -15.175 1.00 73.88 352 ASP A O 1
ATOM 2956 N N . PRO A 1 353 ? -15.776 -14.598 -17.390 1.00 74.12 353 PRO A N 1
ATOM 2957 C CA . PRO A 1 353 ? -16.906 -13.673 -17.408 1.00 74.12 353 PRO A CA 1
ATOM 2958 C C . PRO A 1 353 ? -18.016 -14.037 -16.409 1.00 74.12 353 PRO A C 1
ATOM 2960 O O . PRO A 1 353 ? -18.650 -13.140 -15.849 1.00 74.12 353 PRO A O 1
ATOM 2963 N N . GLN A 1 354 ? -18.225 -15.330 -16.136 1.00 79.50 354 GLN A N 1
ATOM 2964 C CA . GLN A 1 354 ? -19.180 -15.782 -15.128 1.00 79.50 354 GLN A CA 1
ATOM 2965 C C . GLN A 1 354 ? -18.740 -15.415 -13.704 1.00 79.50 354 GLN A C 1
ATOM 2967 O O . GLN A 1 354 ? -19.581 -15.060 -12.881 1.00 79.50 354 GLN A O 1
ATOM 2972 N N . GLU A 1 355 ? -17.439 -15.431 -13.403 1.00 78.44 355 GLU A N 1
ATOM 2973 C CA . GLU A 1 355 ? -16.923 -14.939 -12.122 1.00 78.44 355 GLU A CA 1
ATOM 2974 C C . GLU A 1 355 ? -17.125 -13.434 -11.970 1.00 78.44 355 GLU A C 1
ATOM 2976 O O . GLU A 1 355 ? -17.508 -12.988 -10.890 1.00 78.44 355 GLU A O 1
ATOM 2981 N N . ILE A 1 356 ? -16.943 -12.655 -13.044 1.00 78.25 356 ILE A N 1
ATOM 2982 C CA . ILE A 1 356 ? -17.251 -11.218 -13.026 1.00 78.25 356 ILE A CA 1
ATOM 2983 C C . ILE A 1 356 ? -18.729 -11.017 -12.688 1.00 78.25 356 ILE A C 1
ATOM 2985 O O . ILE A 1 356 ? -19.055 -10.248 -11.787 1.00 78.25 356 ILE A O 1
ATOM 2989 N N . TYR A 1 357 ? -19.623 -11.743 -13.360 1.00 77.56 357 TYR A N 1
ATOM 2990 C CA . TYR A 1 357 ? -21.060 -11.674 -13.098 1.00 77.56 357 TYR A CA 1
ATOM 2991 C C . TYR A 1 357 ? -21.414 -12.057 -11.652 1.00 77.56 357 TYR A C 1
ATOM 2993 O O . TYR A 1 357 ? -22.157 -11.337 -10.983 1.00 77.56 357 TYR A O 1
ATOM 3001 N N . ASN A 1 358 ? -20.843 -13.150 -11.141 1.00 83.38 358 ASN A N 1
ATOM 3002 C CA . ASN A 1 358 ? -21.082 -13.617 -9.776 1.00 83.38 358 ASN A CA 1
ATOM 3003 C C . ASN A 1 358 ? -20.573 -12.611 -8.732 1.00 83.38 358 ASN A C 1
ATOM 3005 O O . ASN A 1 358 ? -21.280 -12.326 -7.766 1.00 83.38 358 ASN A O 1
ATOM 3009 N N . HIS A 1 359 ? -19.386 -12.035 -8.949 1.00 80.25 359 HIS A N 1
ATOM 3010 C CA . HIS A 1 359 ? -18.807 -11.000 -8.087 1.00 80.25 359 HIS A CA 1
ATOM 3011 C C . HIS A 1 359 ? -19.685 -9.747 -8.043 1.00 80.25 359 HIS A C 1
ATOM 3013 O O . HIS A 1 359 ? -19.994 -9.244 -6.964 1.00 80.25 359 HIS A O 1
ATOM 3019 N N . LEU A 1 360 ? -20.148 -9.276 -9.208 1.00 78.44 360 LEU A N 1
ATOM 3020 C CA . LEU A 1 360 ? -21.060 -8.133 -9.302 1.00 78.44 360 LEU A CA 1
ATOM 3021 C C . LEU A 1 360 ? -22.356 -8.396 -8.527 1.00 78.44 360 LEU A C 1
ATOM 3023 O O . LEU A 1 360 ? -22.758 -7.564 -7.716 1.00 78.44 360 LEU A O 1
ATOM 3027 N N . ASN A 1 361 ? -22.986 -9.554 -8.739 1.00 78.19 361 ASN A N 1
ATOM 3028 C CA . ASN A 1 361 ? -24.227 -9.913 -8.054 1.00 78.19 361 ASN A CA 1
ATOM 3029 C C . ASN A 1 361 ? -24.046 -10.014 -6.538 1.00 78.19 361 ASN A C 1
ATOM 3031 O O . ASN A 1 361 ? -24.822 -9.415 -5.799 1.00 78.19 361 ASN A O 1
ATOM 3035 N N . SER A 1 362 ? -23.005 -10.714 -6.075 1.00 80.19 362 SER A N 1
ATOM 3036 C CA . SER A 1 362 ? -22.712 -10.846 -4.643 1.00 80.19 362 SER A CA 1
ATOM 3037 C C . SER A 1 362 ? -22.526 -9.483 -3.980 1.00 80.19 362 SER A C 1
ATOM 3039 O O . SER A 1 362 ? -23.015 -9.260 -2.875 1.00 80.19 362 SER A O 1
ATOM 3041 N N . PHE A 1 363 ? -21.840 -8.556 -4.650 1.00 78.38 363 PHE A N 1
ATOM 3042 C CA . PHE A 1 363 ? -21.631 -7.213 -4.125 1.00 78.38 363 PHE A CA 1
ATOM 3043 C C . PHE A 1 363 ? -22.925 -6.385 -4.101 1.00 78.38 363 PHE A C 1
ATOM 3045 O O . PHE A 1 363 ? -23.179 -5.665 -3.136 1.00 78.38 363 PHE A O 1
ATOM 3052 N N . PHE A 1 364 ? -23.775 -6.493 -5.129 1.00 77.81 364 PHE A N 1
ATOM 3053 C CA . PHE A 1 364 ? -25.073 -5.813 -5.134 1.00 77.81 364 PHE A CA 1
ATOM 3054 C C . PHE A 1 364 ? -25.992 -6.296 -4.009 1.00 77.81 364 PHE A C 1
ATOM 3056 O O . PHE A 1 364 ? -26.673 -5.465 -3.411 1.00 77.81 364 PHE A O 1
ATOM 3063 N N . GLU A 1 365 ? -26.001 -7.593 -3.696 1.00 79.62 365 GLU A N 1
ATOM 3064 C CA . GLU A 1 365 ? -26.765 -8.109 -2.553 1.00 79.62 365 GLU A CA 1
ATOM 3065 C C . GLU A 1 365 ? -26.215 -7.579 -1.218 1.00 79.62 365 GLU A C 1
ATOM 3067 O O . GLU A 1 365 ? -26.988 -7.072 -0.408 1.00 79.62 365 GLU A O 1
ATOM 3072 N N . GLN A 1 366 ? -24.889 -7.538 -1.034 1.00 72.19 366 GLN A N 1
ATOM 3073 C CA . GLN A 1 366 ? -24.273 -6.948 0.168 1.00 72.19 366 GLN A CA 1
ATOM 3074 C C . GLN A 1 366 ? -24.643 -5.468 0.364 1.00 72.19 366 GLN A C 1
ATOM 3076 O O . GLN A 1 366 ? -24.909 -5.033 1.485 1.00 72.19 366 GLN A O 1
ATOM 3081 N N . ILE A 1 367 ? -24.708 -4.681 -0.717 1.00 71.38 367 ILE A N 1
ATOM 3082 C CA . ILE A 1 367 ? -25.145 -3.279 -0.632 1.00 71.38 367 ILE A CA 1
ATOM 3083 C C . ILE A 1 367 ? -26.622 -3.173 -0.243 1.00 71.38 367 ILE A C 1
ATOM 3085 O O . ILE A 1 367 ? -26.965 -2.291 0.539 1.00 71.38 367 ILE A O 1
ATOM 3089 N N . LYS A 1 368 ? -27.502 -4.037 -0.768 1.00 69.38 368 LYS A N 1
ATOM 3090 C CA . LYS A 1 368 ? -28.940 -4.005 -0.437 1.00 69.38 368 LYS A CA 1
ATOM 3091 C C . LYS A 1 368 ? -29.212 -4.297 1.038 1.00 69.38 368 LYS A C 1
ATOM 3093 O O . LYS A 1 368 ? -30.198 -3.801 1.573 1.00 69.38 368 LYS A O 1
ATOM 3098 N N . GLU A 1 369 ? -28.358 -5.092 1.675 1.00 57.09 369 GLU A N 1
ATOM 3099 C CA . GLU A 1 369 ? -28.463 -5.448 3.094 1.00 57.09 369 GLU A CA 1
ATOM 3100 C C . GLU A 1 369 ? -27.859 -4.392 4.038 1.00 57.09 369 GLU A C 1
ATOM 3102 O O . GLU A 1 369 ? -28.018 -4.495 5.255 1.00 57.09 369 GLU A O 1
ATOM 3107 N N . THR A 1 370 ? -27.200 -3.356 3.506 1.00 47.28 370 THR A N 1
ATOM 3108 C CA . THR A 1 370 ? -26.629 -2.262 4.304 1.00 47.28 370 THR A CA 1
ATOM 3109 C C . THR A 1 370 ? -27.625 -1.082 4.358 1.00 47.28 370 THR A C 1
ATOM 3111 O O . THR A 1 370 ? -27.925 -0.535 3.297 1.00 47.28 370 THR A O 1
ATOM 3114 N N . PRO A 1 371 ? -28.161 -0.694 5.540 1.00 38.91 371 PRO A N 1
ATOM 3115 C CA . PRO A 1 371 ? -29.178 0.361 5.688 1.00 38.91 371 PRO A CA 1
ATOM 3116 C C . PRO A 1 371 ? -28.780 1.755 5.193 1.00 38.91 371 PRO A C 1
ATOM 3118 O O . PRO A 1 371 ? -27.596 2.135 5.365 1.00 38.91 371 PRO A O 1
#

Secondary structure (DSSP, 8-state):
---------HHHHHSTT-EEE--SEES----S--EEEEEETTEEEEEEEETTEEEEEEBHHHHHHHHSPPPHHHHHHHHHH-HHHHHHHHHHHHHHHHHHHHHHHHHHHHS---GGGHHHHHHHHHHHTT--S--TTHHHHHHHHHHHHHHHHHHHT-EEEEEEEEEEETTTTEEEEEEEEEEEEE-SSGGGPPPTT-SS-EEEEEEEEE---SS---HHHHHHHHHHHHHHHHH-GGGGGS-EEEEEEEE---SSTTS--EEEEE-TT-GGGGTHHHHHHHHHHHHTT---EEEEE-S---TT-----EEEEEHHHHHHHHHHHHHHHHHTTS------------------HHHHHHHHHHHHHHHHT--

pLDDT: mean 84.78, std 17.9, range [26.11, 98.5]

Sequence (371 aa):
MLFLLLISNSMEGKMENFEIIQPYFSTIANFKYTIYRSRIDRDRFYFAIVDNELVKLPSVTTILSATLPMEDWLIRWISRWGYEKAAEKRNESALYGTLFSIIVSDFLRRGEINLDTIEARVNNFRLTNHINFSTEFWEQRLKEDLYSLYYFIEDYRFEPLAVELPLISAKYRFAGTLDAIGYIHIGSGVNGKILKKDKELRKVLCIIDWKTGRHGFYRSHEAQLQMYRLLVEENFPELTEHEIKLYNWAPKDWNDDEDMKYTIKDQTNSKEALRILNYIAIYQVDEKEKNHKFKVLEGVLRIGERNGNLKYVDYSDMVRKKIDSKQTVVNEEKNGSEEKNIEKKQFAPQVDPQEIYNHLNSFFEQIKETP